Protein AF-A0A833LLB1-F1 (afdb_monomer)

Structure (mmCIF, N/CA/C/O backbone):
data_AF-A0A833LLB1-F1
#
_entry.id   AF-A0A833LLB1-F1
#
loop_
_atom_site.group_PDB
_atom_site.id
_atom_site.type_symbol
_atom_site.label_atom_id
_atom_site.label_alt_id
_atom_site.label_comp_id
_atom_site.label_asym_id
_atom_site.label_entity_id
_atom_site.label_seq_id
_atom_site.pdbx_PDB_ins_code
_atom_site.Cartn_x
_atom_site.Cartn_y
_atom_site.Cartn_z
_atom_site.occupancy
_atom_site.B_iso_or_equiv
_atom_site.auth_seq_id
_atom_site.auth_comp_id
_atom_site.auth_asym_id
_atom_site.auth_atom_id
_atom_site.pdbx_PDB_model_num
ATOM 1 N N . MET A 1 1 ? 22.923 -43.021 -77.135 1.00 46.97 1 MET A N 1
ATOM 2 C CA . MET A 1 1 ? 22.747 -43.372 -75.705 1.00 46.97 1 MET A CA 1
ATOM 3 C C . MET A 1 1 ? 23.955 -42.890 -74.905 1.00 46.97 1 MET A C 1
ATOM 5 O O . MET A 1 1 ? 25.025 -43.461 -75.049 1.00 46.97 1 MET A O 1
ATOM 9 N N . LYS A 1 2 ? 23.815 -41.836 -74.092 1.00 43.06 2 LYS A N 1
ATOM 10 C CA . LYS A 1 2 ? 24.829 -41.408 -73.108 1.00 43.06 2 LYS A CA 1
ATOM 11 C C . LYS A 1 2 ? 24.083 -40.891 -71.873 1.00 43.06 2 LYS A C 1
ATOM 13 O O . LYS A 1 2 ? 23.417 -39.865 -71.941 1.00 43.06 2 LYS A O 1
ATOM 18 N N . ARG A 1 3 ? 24.097 -41.670 -70.787 1.00 46.72 3 ARG A N 1
ATOM 19 C CA . ARG A 1 3 ? 23.465 -41.328 -69.502 1.00 46.72 3 ARG A CA 1
ATOM 20 C C . ARG A 1 3 ? 24.375 -40.346 -68.763 1.00 46.72 3 ARG A C 1
ATOM 22 O O . ARG A 1 3 ? 25.447 -40.745 -68.322 1.00 46.72 3 ARG A O 1
ATOM 29 N N . ILE A 1 4 ? 23.954 -39.093 -68.618 1.00 55.06 4 ILE A N 1
ATOM 30 C CA . ILE A 1 4 ? 24.612 -38.127 -67.728 1.00 55.06 4 ILE A CA 1
ATOM 31 C C . ILE A 1 4 ? 23.915 -38.230 -66.369 1.00 55.06 4 ILE A C 1
ATOM 33 O O . ILE A 1 4 ? 22.709 -38.011 -66.254 1.00 55.06 4 ILE A O 1
ATOM 37 N N . ARG A 1 5 ? 24.667 -38.677 -65.358 1.00 52.38 5 ARG A N 1
ATOM 38 C CA . ARG A 1 5 ? 24.209 -38.817 -63.971 1.00 52.38 5 ARG A CA 1
ATOM 39 C C . ARG A 1 5 ? 23.963 -37.428 -63.374 1.00 52.38 5 ARG A C 1
ATOM 41 O O . ARG A 1 5 ? 24.820 -36.558 -63.468 1.00 52.38 5 ARG A O 1
ATOM 48 N N . LYS A 1 6 ? 22.790 -37.249 -62.761 1.00 48.19 6 LYS A N 1
ATOM 49 C CA . LYS A 1 6 ? 22.430 -36.082 -61.949 1.00 48.19 6 LYS A CA 1
ATOM 50 C C . LYS A 1 6 ? 23.230 -36.123 -60.644 1.00 48.19 6 LYS A C 1
ATOM 52 O O . LYS A 1 6 ? 23.075 -37.077 -59.886 1.00 48.19 6 LYS A O 1
ATOM 57 N N . THR A 1 7 ? 24.034 -35.102 -60.373 1.00 48.22 7 THR A N 1
ATOM 58 C CA . THR A 1 7 ? 24.603 -34.863 -59.040 1.00 48.22 7 THR A CA 1
ATOM 59 C C . THR A 1 7 ? 23.737 -33.806 -58.369 1.00 48.22 7 THR A C 1
ATOM 61 O O . THR A 1 7 ? 23.739 -32.652 -58.787 1.00 48.22 7 THR A O 1
ATOM 64 N N . ILE A 1 8 ? 22.938 -34.211 -57.383 1.00 54.28 8 ILE A N 1
ATOM 65 C CA . ILE A 1 8 ? 22.177 -33.290 -56.533 1.00 54.28 8 ILE A CA 1
ATOM 66 C C . ILE A 1 8 ? 23.112 -32.878 -55.395 1.00 54.28 8 ILE A C 1
ATOM 68 O O . ILE A 1 8 ? 23.508 -33.715 -54.587 1.00 54.28 8 ILE A O 1
ATOM 72 N N . LEU A 1 9 ? 23.494 -31.603 -55.368 1.00 41.53 9 LEU A N 1
ATOM 73 C CA . LEU A 1 9 ? 24.252 -30.995 -54.280 1.00 41.53 9 LEU A CA 1
ATOM 74 C C . LEU A 1 9 ? 23.249 -30.558 -53.201 1.00 41.53 9 LEU A C 1
ATOM 76 O O . LEU A 1 9 ? 22.521 -29.588 -53.395 1.00 41.53 9 LEU A O 1
ATOM 80 N N . PHE A 1 10 ? 23.173 -31.287 -52.087 1.00 44.06 10 PHE A N 1
ATOM 81 C CA . PHE A 1 10 ? 22.439 -30.830 -50.905 1.00 44.06 10 PHE A CA 1
ATOM 82 C C . PHE A 1 10 ? 23.304 -29.807 -50.164 1.00 44.06 10 PHE A C 1
ATOM 84 O O . PHE A 1 10 ? 24.281 -30.165 -49.512 1.00 44.06 10 PHE A O 1
ATOM 91 N N . LEU A 1 11 ? 22.958 -28.527 -50.300 1.00 42.16 11 LEU A N 1
ATOM 92 C CA . LEU A 1 11 ? 23.524 -27.445 -49.503 1.00 42.16 11 LEU A CA 1
ATOM 93 C C . LEU A 1 11 ? 22.724 -27.354 -48.195 1.00 42.16 11 LEU A C 1
ATOM 95 O O . LEU A 1 11 ? 21.679 -26.710 -48.139 1.00 42.16 11 LEU A O 1
ATOM 99 N N . THR A 1 12 ? 23.180 -28.035 -47.147 1.00 49.41 12 THR A N 1
ATOM 100 C CA . THR A 1 12 ? 22.671 -27.838 -45.785 1.00 49.41 12 THR A CA 1
ATOM 101 C C . THR A 1 12 ? 23.160 -26.485 -45.279 1.00 49.41 12 THR A C 1
ATOM 103 O O . THR A 1 12 ? 24.291 -26.342 -44.820 1.00 49.41 12 THR A O 1
ATOM 106 N N . VAL A 1 13 ? 22.307 -25.468 -45.388 1.00 52.16 13 VAL A N 1
ATOM 107 C CA . VAL A 1 13 ? 22.511 -24.189 -44.707 1.00 52.16 13 VAL A CA 1
ATOM 108 C C . VAL A 1 13 ? 22.226 -24.421 -43.225 1.00 52.16 13 VAL A C 1
ATOM 110 O O . VAL A 1 13 ? 21.072 -24.506 -42.810 1.00 52.16 13 VAL A O 1
ATOM 113 N N . LEU A 1 14 ? 23.283 -24.578 -42.428 1.00 50.59 14 LEU A N 1
ATOM 114 C CA . LEU A 1 14 ? 23.190 -24.520 -40.974 1.00 50.59 14 LEU A CA 1
ATOM 115 C C . LEU A 1 14 ? 22.985 -23.043 -40.600 1.00 50.59 14 LEU A C 1
ATOM 117 O O . LEU A 1 14 ? 23.944 -22.276 -40.533 1.00 50.59 14 LEU A O 1
ATOM 121 N N . LEU A 1 15 ? 21.731 -22.617 -40.435 1.00 48.47 15 LEU A N 1
ATOM 122 C CA . LEU A 1 15 ? 21.435 -21.324 -39.819 1.00 48.47 15 LEU A CA 1
ATOM 123 C C . LEU A 1 15 ? 21.885 -21.415 -38.351 1.00 48.47 15 LEU A C 1
ATOM 125 O O . LEU A 1 15 ? 21.418 -22.318 -37.649 1.00 48.47 15 LEU A O 1
ATOM 129 N N . PRO A 1 16 ? 22.775 -20.539 -37.857 1.00 49.09 16 PRO A N 1
ATOM 130 C CA . PRO A 1 16 ? 23.056 -20.509 -36.437 1.00 49.09 16 PRO A CA 1
ATOM 131 C C . PRO A 1 16 ? 21.781 -20.023 -35.750 1.00 49.09 16 PRO A C 1
ATOM 133 O O . PRO A 1 16 ? 21.327 -18.903 -35.983 1.00 49.09 16 PRO A O 1
ATOM 136 N N . LEU A 1 17 ? 21.183 -20.880 -34.924 1.00 54.16 17 LEU A N 1
ATOM 137 C CA . LEU A 1 17 ? 20.165 -20.457 -33.977 1.00 54.16 17 LEU A CA 1
ATOM 138 C C . LEU A 1 17 ? 20.897 -19.607 -32.934 1.00 54.16 17 LE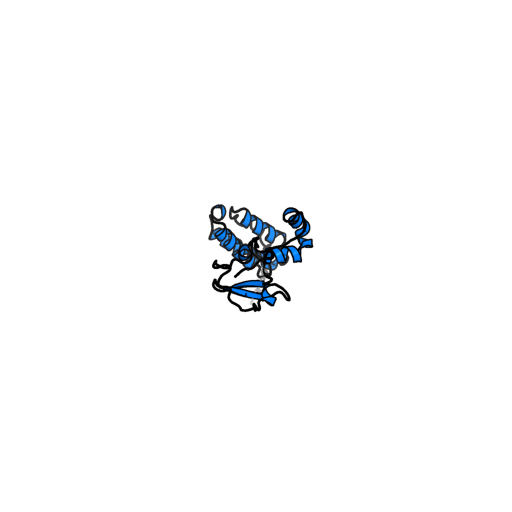U A C 1
ATOM 140 O O . LEU A 1 17 ? 21.440 -20.121 -31.957 1.00 54.16 17 LEU A O 1
ATOM 144 N N . ALA A 1 18 ? 21.022 -18.310 -33.209 1.00 50.22 18 ALA A N 1
ATOM 145 C CA . ALA A 1 18 ? 21.454 -17.352 -32.215 1.00 50.22 18 ALA A CA 1
ATOM 146 C C . ALA A 1 18 ? 20.387 -17.373 -31.119 1.00 50.22 18 ALA A C 1
ATOM 148 O O . ALA A 1 18 ? 19.296 -16.837 -31.296 1.00 50.22 18 ALA A O 1
ATOM 149 N N . ALA A 1 19 ? 20.682 -18.045 -30.008 1.00 51.78 19 ALA A N 1
ATOM 150 C CA . ALA A 1 19 ? 19.991 -17.777 -28.764 1.00 51.78 19 ALA A CA 1
ATOM 151 C C . ALA A 1 19 ? 20.226 -16.291 -28.480 1.00 51.78 19 ALA A C 1
ATOM 153 O O . ALA A 1 19 ? 21.347 -15.895 -28.145 1.00 51.78 19 ALA A O 1
ATOM 154 N N . ALA A 1 20 ? 19.204 -15.467 -28.715 1.00 48.44 20 ALA A N 1
ATOM 155 C CA . ALA A 1 20 ? 19.177 -14.114 -28.201 1.00 48.44 20 ALA A CA 1
ATOM 156 C C . ALA A 1 20 ? 19.428 -14.245 -26.698 1.00 48.44 20 ALA A C 1
ATOM 158 O O . ALA A 1 20 ? 18.671 -14.898 -25.979 1.00 48.44 20 ALA A O 1
ATOM 159 N N . ARG A 1 21 ? 20.573 -13.736 -26.246 1.00 50.12 21 ARG A N 1
ATOM 160 C CA . ARG A 1 21 ? 20.780 -13.504 -24.824 1.00 50.12 21 ARG A CA 1
ATOM 161 C C . ARG A 1 21 ? 19.688 -12.514 -24.442 1.00 50.12 21 ARG A C 1
ATOM 163 O O . ARG A 1 21 ? 19.592 -11.498 -25.121 1.00 50.12 21 ARG A O 1
ATOM 170 N N . ALA A 1 22 ? 18.854 -12.851 -23.457 1.00 51.31 22 ALA A N 1
ATOM 171 C CA . ALA A 1 22 ? 17.902 -11.902 -22.891 1.00 51.31 22 ALA A CA 1
ATOM 172 C C . ALA A 1 22 ? 18.664 -10.597 -22.625 1.00 51.31 22 ALA A C 1
ATOM 174 O O . ALA A 1 22 ? 19.714 -10.617 -21.978 1.00 51.31 22 ALA A O 1
ATOM 175 N N . ASP A 1 23 ? 18.217 -9.544 -23.297 1.00 50.00 23 ASP A N 1
ATOM 176 C CA . ASP A 1 23 ? 18.997 -8.359 -23.612 1.00 50.00 23 ASP A CA 1
ATOM 177 C C . ASP A 1 23 ? 19.580 -7.683 -22.362 1.00 50.00 23 ASP A C 1
ATOM 179 O O . ASP A 1 23 ? 18.879 -7.451 -21.375 1.00 50.00 23 ASP A O 1
ATOM 183 N N . ASP A 1 24 ? 20.832 -7.224 -22.468 1.00 51.38 24 ASP A N 1
ATOM 184 C CA . ASP A 1 24 ? 21.356 -6.073 -21.712 1.00 51.38 24 ASP A CA 1
ATOM 185 C C . ASP A 1 24 ? 20.641 -4.785 -22.189 1.00 51.38 24 ASP A C 1
ATOM 187 O O . ASP A 1 24 ? 21.263 -3.792 -22.578 1.00 51.38 24 ASP A O 1
ATOM 191 N N . GLN A 1 25 ? 19.306 -4.800 -22.243 1.00 60.19 25 GLN A N 1
ATOM 192 C CA . GLN A 1 25 ? 18.517 -3.642 -22.623 1.00 60.19 25 GLN A CA 1
ATOM 193 C C . GLN A 1 25 ? 18.586 -2.653 -21.464 1.00 60.19 25 GLN A C 1
ATOM 195 O O . GLN A 1 25 ? 18.032 -2.866 -20.383 1.00 60.19 25 GLN A O 1
ATOM 200 N N . VAL A 1 26 ? 19.319 -1.565 -21.685 1.00 70.88 26 VAL A N 1
ATOM 201 C CA . VAL A 1 26 ? 19.323 -0.423 -20.776 1.00 70.88 26 VAL A CA 1
ATOM 202 C C . VAL A 1 26 ? 17.918 0.172 -20.808 1.00 70.88 26 VAL A C 1
ATOM 204 O O . VAL A 1 26 ? 17.566 0.854 -21.769 1.00 70.88 26 VAL A O 1
ATOM 207 N N . LEU A 1 27 ? 17.121 -0.113 -19.775 1.00 80.25 27 LEU A N 1
ATOM 208 C CA . LEU A 1 27 ? 15.788 0.470 -19.622 1.00 80.25 27 LEU A CA 1
ATOM 209 C C . LEU A 1 27 ? 15.881 1.996 -19.623 1.00 80.25 27 LEU A C 1
ATOM 211 O O . LEU A 1 27 ? 16.811 2.581 -19.045 1.00 80.25 27 LEU A O 1
ATOM 215 N N . ALA A 1 28 ? 14.899 2.638 -20.253 1.00 80.06 28 ALA A N 1
ATOM 216 C CA . ALA A 1 28 ? 14.766 4.083 -20.181 1.00 80.06 28 ALA A CA 1
ATOM 217 C C . ALA A 1 28 ? 14.581 4.505 -18.714 1.00 80.06 28 ALA A C 1
ATOM 219 O O . ALA A 1 28 ? 13.826 3.890 -17.963 1.00 80.06 28 ALA A O 1
ATOM 220 N N . ARG A 1 29 ? 15.297 5.550 -18.288 1.00 86.38 29 ARG A N 1
ATOM 221 C CA . ARG A 1 29 ? 15.118 6.117 -16.946 1.00 86.38 29 ARG A CA 1
ATOM 222 C C . ARG A 1 29 ? 13.902 7.029 -16.941 1.00 86.38 29 ARG A C 1
ATOM 224 O O . ARG A 1 29 ? 13.764 7.844 -17.850 1.00 86.3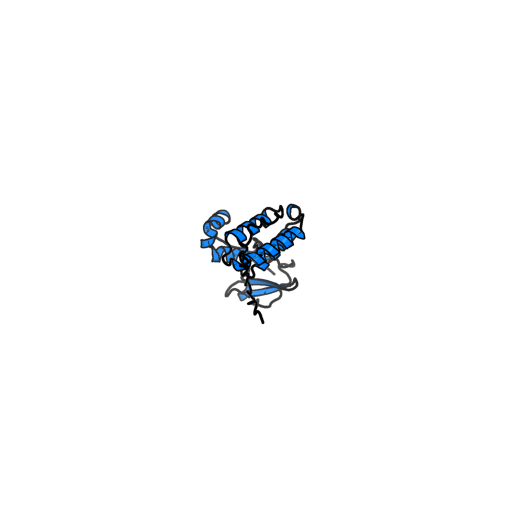8 29 ARG A O 1
ATOM 231 N N . SER A 1 30 ? 13.087 6.935 -15.896 1.00 91.19 30 SER A N 1
ATOM 232 C CA . SER A 1 30 ? 11.940 7.830 -15.703 1.00 91.19 30 SER A CA 1
ATOM 233 C C . SER A 1 30 ? 12.367 9.234 -15.261 1.00 91.19 30 SER A C 1
ATOM 235 O O . SER A 1 30 ? 11.623 10.198 -15.419 1.00 91.19 30 SER A O 1
ATOM 237 N N . GLY A 1 31 ? 13.564 9.352 -14.670 1.00 90.81 31 GLY A N 1
ATOM 238 C CA . GLY A 1 31 ? 14.036 10.580 -14.031 1.00 90.81 31 GLY A CA 1
ATOM 239 C C . GLY A 1 31 ? 13.471 10.791 -12.623 1.00 90.81 31 GLY A C 1
ATOM 240 O O . GLY A 1 31 ? 13.965 11.661 -11.907 1.00 90.81 31 GLY A O 1
ATOM 241 N N . ASN A 1 32 ? 12.495 9.984 -12.194 1.00 94.81 32 ASN A N 1
ATOM 242 C CA . ASN A 1 32 ? 12.000 9.975 -10.826 1.00 94.81 32 ASN A CA 1
ATOM 243 C C . ASN A 1 32 ? 12.849 9.015 -9.966 1.00 94.81 32 ASN A C 1
ATOM 245 O O . ASN A 1 32 ? 12.935 7.823 -10.276 1.00 94.81 32 ASN A O 1
ATOM 249 N N . PRO A 1 33 ? 13.471 9.486 -8.868 1.00 93.75 33 PRO A N 1
ATOM 250 C CA . PRO A 1 33 ? 14.396 8.670 -8.085 1.00 93.75 33 PRO A CA 1
ATOM 251 C C . PRO A 1 33 ? 13.722 7.495 -7.369 1.00 93.75 33 PRO A C 1
ATOM 253 O O . PRO A 1 33 ? 14.372 6.469 -7.170 1.00 93.75 33 PRO A O 1
ATOM 256 N N . VAL A 1 34 ? 12.447 7.618 -6.983 1.00 93.62 34 VAL A N 1
ATOM 257 C CA . VAL A 1 34 ? 11.713 6.547 -6.293 1.00 93.62 34 VAL A CA 1
ATOM 258 C C . VAL A 1 34 ? 11.358 5.449 -7.288 1.00 93.62 34 VAL A C 1
ATOM 260 O O . VAL A 1 34 ? 11.713 4.292 -7.063 1.00 93.62 34 VAL A O 1
ATOM 263 N N . PHE A 1 35 ? 10.754 5.814 -8.422 1.00 96.25 35 PHE A N 1
ATOM 264 C CA . PHE A 1 35 ? 10.426 4.865 -9.488 1.00 96.25 35 PHE A CA 1
ATOM 265 C C . PHE A 1 35 ? 11.679 4.131 -9.989 1.00 96.25 35 PHE A C 1
ATOM 267 O O . PHE A 1 35 ? 11.727 2.899 -9.992 1.00 96.25 35 PHE A O 1
ATOM 274 N N . ASP A 1 36 ? 12.740 4.871 -10.332 1.00 95.19 36 ASP A N 1
ATOM 275 C CA . ASP A 1 36 ? 13.984 4.284 -10.840 1.00 95.19 36 ASP A CA 1
ATOM 276 C C . ASP A 1 36 ? 14.642 3.362 -9.798 1.00 95.19 36 ASP A C 1
ATOM 278 O O . ASP A 1 36 ? 15.222 2.326 -10.147 1.00 95.19 36 ASP A O 1
ATOM 282 N N . ARG A 1 37 ? 14.544 3.700 -8.504 1.00 95.38 37 ARG A N 1
ATOM 283 C CA . ARG A 1 37 ? 15.061 2.848 -7.429 1.00 95.38 37 ARG A CA 1
ATOM 284 C C . ARG A 1 37 ? 14.252 1.563 -7.284 1.00 95.38 37 ARG A C 1
ATOM 286 O O . ARG A 1 37 ? 14.862 0.507 -7.112 1.00 95.38 37 ARG A O 1
ATOM 293 N N . THR A 1 38 ? 12.928 1.629 -7.393 1.00 96.38 38 THR A N 1
ATOM 294 C CA . THR A 1 38 ? 12.054 0.447 -7.399 1.00 96.38 38 THR A CA 1
ATOM 295 C C . THR A 1 38 ? 12.445 -0.509 -8.521 1.00 96.38 38 THR A C 1
ATOM 297 O O . THR A 1 38 ? 12.697 -1.686 -8.259 1.00 96.38 38 THR A O 1
ATOM 300 N N . VAL A 1 39 ? 12.608 0.002 -9.747 1.00 96.94 39 VAL A N 1
ATOM 301 C CA . VAL A 1 39 ? 13.051 -0.797 -10.902 1.00 96.94 39 VAL A CA 1
ATOM 302 C C . VAL A 1 39 ? 14.380 -1.492 -10.610 1.00 96.94 39 VAL A C 1
ATOM 304 O O . VAL A 1 39 ? 14.498 -2.702 -10.789 1.00 96.94 39 VAL A O 1
ATOM 307 N N . GLN A 1 40 ? 15.374 -0.770 -10.086 1.00 96.25 40 GLN A N 1
ATOM 308 C CA . GLN A 1 40 ? 16.673 -1.362 -9.743 1.00 96.25 40 GLN A CA 1
ATOM 309 C C . GLN A 1 40 ? 16.574 -2.471 -8.690 1.00 96.25 40 GLN A C 1
ATOM 311 O O . GLN A 1 40 ? 17.266 -3.484 -8.805 1.00 96.25 40 GLN A O 1
ATOM 316 N N . ILE A 1 41 ? 15.745 -2.286 -7.658 1.00 95.19 41 ILE A N 1
ATOM 317 C CA . ILE A 1 41 ? 15.562 -3.288 -6.602 1.00 95.19 41 ILE A CA 1
ATOM 318 C C . ILE A 1 41 ? 14.952 -4.560 -7.190 1.00 95.19 41 ILE A C 1
ATOM 320 O O . ILE A 1 41 ? 15.498 -5.637 -6.957 1.00 95.19 41 ILE A O 1
ATOM 324 N N . VAL A 1 42 ? 13.888 -4.447 -7.990 1.00 96.75 42 VAL A N 1
ATOM 325 C CA . VAL A 1 42 ? 13.234 -5.605 -8.620 1.00 96.75 42 VAL A CA 1
ATOM 326 C C . VAL A 1 42 ? 14.211 -6.347 -9.527 1.00 96.75 42 VAL A C 1
ATOM 328 O O . VAL A 1 42 ? 14.432 -7.541 -9.343 1.00 96.75 42 VAL A O 1
ATOM 331 N N . LEU A 1 43 ? 14.873 -5.643 -10.448 1.00 95.81 43 LEU A N 1
ATOM 332 C CA . LEU A 1 43 ? 15.793 -6.275 -11.396 1.00 95.81 43 LEU A CA 1
ATOM 333 C C . LEU A 1 43 ? 16.975 -6.981 -10.726 1.00 95.81 43 LEU A C 1
ATOM 335 O O . LEU A 1 43 ? 17.494 -7.949 -11.276 1.00 95.81 43 LEU A O 1
ATOM 339 N N . GLY A 1 44 ? 17.420 -6.481 -9.572 1.00 95.12 44 GLY A N 1
ATOM 340 C CA . GLY A 1 44 ? 18.545 -7.054 -8.840 1.00 95.12 44 GLY A CA 1
ATOM 341 C C . GLY A 1 44 ? 18.179 -8.182 -7.875 1.00 95.12 44 GLY A C 1
ATOM 342 O O . GLY A 1 44 ? 19.073 -8.927 -7.484 1.00 95.12 44 GLY A O 1
ATOM 343 N N . ASN A 1 45 ? 16.914 -8.292 -7.454 1.00 94.25 45 ASN A N 1
ATOM 344 C CA . ASN A 1 45 ? 16.542 -9.136 -6.308 1.00 94.25 45 ASN A CA 1
ATOM 345 C C . ASN A 1 45 ? 15.321 -10.034 -6.535 1.00 94.25 45 ASN A C 1
ATOM 347 O O . ASN A 1 45 ? 15.079 -10.918 -5.713 1.00 94.25 45 ASN A O 1
ATOM 351 N N . PHE A 1 46 ? 14.527 -9.824 -7.588 1.00 95.88 46 PHE A N 1
ATOM 352 C CA . PHE A 1 46 ? 13.310 -10.607 -7.779 1.00 95.88 46 PHE A CA 1
ATOM 353 C C . PHE A 1 46 ? 13.634 -12.072 -8.095 1.00 95.88 46 PHE A C 1
ATOM 355 O O . PHE A 1 46 ? 14.479 -12.376 -8.936 1.00 95.88 46 PHE A O 1
ATOM 362 N N . TYR A 1 47 ? 12.969 -12.988 -7.391 1.00 93.81 47 TYR A N 1
ATOM 363 C CA . TYR A 1 47 ? 13.339 -14.405 -7.366 1.00 93.81 47 TYR A CA 1
ATOM 364 C C . TYR A 1 47 ? 12.961 -15.166 -8.648 1.00 93.81 47 TYR A C 1
ATOM 366 O O . TYR A 1 47 ? 13.622 -16.146 -8.994 1.00 93.81 47 TYR A O 1
ATOM 374 N N . ALA A 1 48 ? 11.901 -14.737 -9.340 1.00 95.12 48 ALA A N 1
ATOM 375 C CA . ALA A 1 48 ? 11.379 -15.380 -10.543 1.00 95.12 48 ALA A CA 1
ATOM 376 C C . ALA A 1 48 ? 11.868 -14.633 -11.791 1.00 95.12 48 ALA A C 1
ATOM 378 O O . ALA A 1 48 ? 11.300 -13.621 -12.203 1.00 95.12 48 ALA A O 1
ATOM 379 N N . ALA A 1 49 ? 12.974 -15.111 -12.367 1.00 93.88 49 ALA A N 1
ATOM 380 C CA . ALA A 1 49 ? 13.635 -14.458 -13.497 1.00 93.88 49 ALA A CA 1
ATOM 381 C C . ALA A 1 49 ? 12.764 -14.395 -14.766 1.00 93.88 49 ALA A C 1
ATOM 383 O O . ALA A 1 49 ? 12.916 -13.477 -15.565 1.00 93.88 49 ALA A O 1
ATOM 384 N N . ASP A 1 50 ? 11.846 -15.341 -14.941 1.00 93.50 50 ASP A N 1
ATOM 385 C CA . ASP A 1 50 ? 10.884 -15.405 -16.044 1.00 93.50 50 ASP A CA 1
ATOM 386 C C . ASP A 1 50 ? 9.833 -14.284 -16.000 1.00 93.50 50 ASP A C 1
ATOM 388 O O . ASP A 1 50 ? 9.370 -13.837 -17.047 1.00 93.50 50 ASP A O 1
ATOM 392 N N . ALA A 1 51 ? 9.512 -13.759 -14.815 1.00 94.81 51 ALA A N 1
ATOM 393 C CA . ALA A 1 51 ? 8.623 -12.604 -14.671 1.00 94.81 51 ALA A CA 1
ATOM 394 C C . ALA A 1 51 ? 9.291 -11.271 -15.071 1.00 94.81 51 ALA A C 1
ATOM 396 O O . ALA A 1 51 ? 8.605 -10.272 -15.304 1.00 94.81 51 ALA A O 1
ATOM 397 N N . LEU A 1 52 ? 10.629 -11.225 -15.157 1.00 96.19 52 LEU A N 1
ATOM 398 C CA . LEU A 1 52 ? 11.355 -9.978 -15.414 1.00 96.19 52 LEU A CA 1
ATOM 399 C C . LEU A 1 52 ? 11.134 -9.437 -16.829 1.00 96.19 52 LEU A C 1
ATOM 401 O O . LEU A 1 52 ? 11.202 -8.225 -17.015 1.00 96.19 52 LEU A O 1
ATOM 405 N N . ASP A 1 53 ? 10.834 -10.285 -17.812 1.00 95.25 53 ASP A N 1
ATOM 406 C CA . ASP A 1 53 ? 10.551 -9.826 -19.177 1.00 95.25 53 ASP A CA 1
ATOM 407 C C . ASP A 1 53 ? 9.252 -9.011 -19.232 1.00 95.25 53 ASP A C 1
ATOM 409 O O . ASP A 1 53 ? 9.207 -7.944 -19.848 1.00 95.25 53 ASP A O 1
ATOM 413 N N . GLN A 1 54 ? 8.211 -9.467 -18.529 1.00 95.62 54 GLN A N 1
ATOM 414 C CA . GLN A 1 54 ? 6.949 -8.737 -18.409 1.00 95.62 54 GLN A CA 1
ATOM 415 C C . GLN A 1 54 ? 7.135 -7.437 -17.615 1.00 95.62 54 GLN A C 1
ATOM 417 O O . GLN A 1 54 ? 6.614 -6.392 -18.009 1.00 95.62 54 GLN A O 1
ATOM 422 N N . PHE A 1 55 ? 7.945 -7.479 -16.556 1.00 97.56 55 PHE A N 1
ATOM 423 C CA . PHE A 1 55 ? 8.302 -6.293 -15.782 1.00 97.56 55 PHE A CA 1
ATOM 424 C C . PHE A 1 55 ? 9.013 -5.229 -16.618 1.00 97.56 55 PHE A C 1
ATOM 426 O O . PHE A 1 55 ? 8.641 -4.058 -16.575 1.00 97.56 55 PHE A O 1
ATOM 433 N N . ARG A 1 56 ? 9.999 -5.622 -17.431 1.00 97.00 56 ARG A N 1
ATOM 434 C CA . ARG A 1 56 ? 10.707 -4.706 -18.341 1.00 97.00 56 ARG A CA 1
ATOM 435 C C . ARG A 1 56 ? 9.757 -4.028 -19.318 1.00 97.00 56 ARG A C 1
ATOM 437 O O . ARG A 1 56 ? 9.803 -2.810 -19.454 1.00 97.00 56 ARG A O 1
ATOM 444 N N . GLN A 1 57 ? 8.857 -4.799 -19.929 1.00 95.81 57 GLN A N 1
ATOM 445 C CA . GLN A 1 57 ? 7.847 -4.262 -20.843 1.00 95.81 57 GLN A CA 1
ATOM 446 C C . GLN A 1 57 ? 6.915 -3.264 -20.144 1.00 95.81 57 GLN A C 1
ATOM 448 O O . GLN A 1 57 ? 6.591 -2.223 -20.715 1.00 95.81 57 GLN A O 1
ATOM 453 N N . ALA A 1 58 ? 6.511 -3.547 -18.902 1.00 97.00 58 ALA A N 1
ATOM 454 C CA . ALA A 1 58 ? 5.708 -2.621 -18.112 1.00 97.00 58 ALA A CA 1
ATOM 455 C C . ALA A 1 58 ? 6.477 -1.328 -17.792 1.00 97.00 58 ALA A C 1
ATOM 457 O O . ALA A 1 58 ? 5.913 -0.244 -17.921 1.00 97.00 58 ALA A O 1
ATOM 458 N N . VAL A 1 59 ? 7.763 -1.416 -17.438 1.00 96.81 59 VAL A N 1
ATOM 459 C CA . VAL A 1 59 ? 8.610 -0.237 -17.185 1.00 96.81 59 VAL A CA 1
ATOM 460 C C . VAL A 1 59 ? 8.747 0.632 -18.434 1.00 96.81 59 VAL A C 1
ATOM 462 O O . VAL A 1 59 ? 8.500 1.835 -18.356 1.00 96.81 59 VAL A O 1
ATOM 465 N N . ASP A 1 60 ? 9.070 0.045 -19.588 1.00 95.00 60 ASP A N 1
ATOM 466 C CA . ASP A 1 60 ? 9.189 0.797 -20.843 1.00 95.00 60 ASP A CA 1
ATOM 467 C C . ASP A 1 60 ? 7.861 1.466 -21.225 1.00 95.00 60 ASP A C 1
ATOM 469 O O . ASP A 1 60 ? 7.841 2.631 -21.628 1.00 95.00 60 ASP A O 1
ATOM 473 N N . ALA A 1 61 ? 6.737 0.766 -21.038 1.00 94.94 61 ALA A N 1
ATOM 474 C CA . ALA A 1 61 ? 5.410 1.326 -21.265 1.00 94.94 61 ALA A CA 1
ATOM 475 C C . ALA A 1 61 ? 5.095 2.487 -20.307 1.00 94.94 61 ALA A C 1
ATOM 477 O O . ALA A 1 61 ? 4.549 3.502 -20.741 1.00 94.94 61 ALA A O 1
ATOM 478 N N . ALA A 1 62 ? 5.440 2.369 -19.023 1.00 94.69 62 ALA A N 1
ATOM 479 C CA . ALA A 1 62 ? 5.230 3.433 -18.045 1.00 94.69 62 ALA A CA 1
ATOM 480 C C . ALA A 1 62 ? 6.037 4.688 -18.412 1.00 94.69 62 ALA A C 1
ATOM 482 O O . ALA A 1 62 ? 5.469 5.772 -18.503 1.00 94.69 62 ALA A O 1
ATOM 483 N N . VAL A 1 63 ? 7.330 4.540 -18.719 1.00 93.50 63 VAL A N 1
ATOM 484 C CA . VAL A 1 63 ? 8.211 5.667 -19.079 1.00 93.50 63 VAL A CA 1
ATOM 485 C C . VAL A 1 63 ? 7.799 6.316 -20.403 1.00 93.50 63 VAL A C 1
ATOM 487 O O . VAL A 1 63 ? 7.844 7.539 -20.531 1.00 93.50 63 VAL A O 1
ATOM 490 N N . ALA A 1 64 ? 7.362 5.527 -21.387 1.00 92.69 64 ALA A N 1
ATOM 491 C CA . ALA A 1 64 ? 6.889 6.059 -22.664 1.00 92.69 64 ALA A CA 1
ATOM 492 C C . ALA A 1 64 ? 5.591 6.874 -22.523 1.00 92.69 64 ALA A C 1
ATOM 494 O O . ALA A 1 64 ? 5.423 7.878 -23.216 1.00 92.69 64 ALA A O 1
ATOM 495 N N . ASN A 1 65 ? 4.683 6.453 -21.636 1.00 92.06 65 ASN A N 1
ATOM 496 C CA . ASN A 1 65 ? 3.394 7.117 -21.423 1.00 92.06 65 ASN A CA 1
ATOM 497 C C . ASN A 1 65 ? 3.463 8.269 -20.406 1.00 92.06 65 ASN A C 1
ATOM 499 O O . ASN A 1 65 ? 2.637 9.177 -20.472 1.00 92.06 65 ASN A O 1
ATOM 503 N N . LEU A 1 66 ? 4.448 8.257 -19.502 1.00 88.62 66 LEU A N 1
ATOM 504 C CA . LEU A 1 66 ? 4.671 9.270 -18.465 1.00 88.62 66 LEU A CA 1
ATOM 505 C C . LEU A 1 66 ? 6.092 9.857 -18.578 1.00 88.62 66 LEU A C 1
ATOM 507 O O . LEU A 1 66 ? 6.929 9.668 -17.691 1.00 88.62 66 LEU A O 1
ATOM 511 N N . PRO A 1 67 ? 6.405 10.590 -19.664 1.00 77.88 67 PRO A N 1
ATOM 512 C CA . PRO A 1 67 ? 7.764 11.067 -19.929 1.00 77.88 67 PRO A CA 1
ATOM 513 C C . PRO A 1 67 ? 8.264 12.131 -18.935 1.00 77.88 67 PRO A C 1
ATOM 515 O O . PRO A 1 67 ? 9.443 12.477 -18.970 1.00 77.88 67 PRO A O 1
ATOM 518 N N . ASN A 1 68 ? 7.393 12.667 -18.070 1.00 83.00 68 ASN A N 1
ATOM 519 C CA . ASN A 1 68 ? 7.723 13.684 -17.069 1.00 83.00 68 ASN A CA 1
ATOM 520 C C . ASN A 1 68 ? 7.542 13.196 -15.619 1.00 83.00 68 ASN A C 1
ATOM 522 O O . ASN A 1 68 ? 7.381 14.011 -14.715 1.00 83.00 68 ASN A O 1
ATOM 526 N N . LEU A 1 69 ? 7.650 11.887 -15.368 1.00 85.00 69 LEU A N 1
ATOM 527 C CA . LEU A 1 69 ? 7.450 11.311 -14.030 1.00 85.00 69 LEU A CA 1
ATOM 528 C C . LEU A 1 69 ? 8.323 11.953 -12.931 1.00 85.00 69 LEU A C 1
ATOM 530 O O . LEU A 1 69 ? 7.988 11.929 -11.748 1.00 85.00 69 LEU A O 1
ATOM 534 N N . ALA A 1 70 ? 9.464 12.538 -13.303 1.00 82.56 70 ALA A N 1
ATOM 535 C CA . ALA A 1 70 ? 10.339 13.278 -12.394 1.00 82.56 70 ALA A CA 1
ATOM 536 C C . ALA A 1 70 ? 9.685 14.524 -11.764 1.00 82.56 70 ALA A C 1
ATOM 538 O O . ALA A 1 70 ? 10.082 14.922 -10.670 1.00 82.56 70 ALA A O 1
ATOM 539 N N . GLY A 1 71 ? 8.743 15.160 -12.467 1.00 80.62 71 GLY A N 1
ATOM 540 C CA . GLY A 1 71 ? 8.050 16.373 -12.032 1.00 80.62 71 GLY A CA 1
ATOM 541 C C . GLY A 1 71 ? 6.573 16.167 -11.699 1.00 80.62 71 GLY A C 1
ATOM 542 O O . GLY A 1 71 ? 5.902 17.151 -11.394 1.00 80.62 71 GLY A O 1
ATOM 543 N N . ASP A 1 72 ? 6.077 14.934 -11.789 1.00 88.31 72 ASP A N 1
ATOM 544 C CA . ASP A 1 72 ? 4.682 14.609 -11.508 1.00 88.31 72 ASP A CA 1
ATOM 545 C C . ASP A 1 72 ? 4.418 14.498 -9.997 1.00 88.31 72 ASP A C 1
ATOM 547 O O . ASP A 1 72 ? 5.331 14.354 -9.178 1.00 88.31 72 ASP A O 1
ATOM 551 N N . GLU A 1 73 ? 3.143 14.597 -9.627 1.00 87.06 73 GLU A N 1
ATOM 552 C CA . GLU A 1 73 ? 2.689 14.491 -8.241 1.00 87.06 73 GLU A CA 1
ATOM 553 C C . GLU A 1 73 ? 2.875 13.065 -7.696 1.00 87.06 73 GLU A C 1
ATOM 555 O O . GLU A 1 73 ? 2.822 12.089 -8.446 1.00 87.06 73 GLU A O 1
ATOM 560 N N . GLU A 1 74 ? 3.054 12.933 -6.377 1.00 86.25 74 GLU A N 1
ATOM 561 C CA . GLU A 1 74 ? 3.288 11.638 -5.717 1.00 86.25 74 GLU A CA 1
ATOM 562 C C . GLU A 1 74 ? 2.258 10.549 -6.088 1.00 86.25 74 GLU A C 1
ATOM 564 O O . GLU A 1 74 ? 2.698 9.452 -6.435 1.00 86.25 74 GLU A O 1
ATOM 569 N N . PRO A 1 75 ? 0.938 10.824 -6.172 1.00 88.81 75 PRO A N 1
ATOM 570 C CA . PRO A 1 75 ? -0.037 9.812 -6.588 1.00 88.81 75 PRO A CA 1
ATOM 571 C C . PRO A 1 75 ? 0.207 9.253 -7.997 1.00 88.81 75 PRO A C 1
ATOM 573 O O . PRO A 1 75 ? 0.024 8.064 -8.235 1.00 88.81 75 PRO A O 1
ATOM 576 N N . VAL A 1 76 ? 0.677 10.085 -8.935 1.00 91.62 76 VAL A N 1
ATOM 577 C CA . VAL A 1 76 ? 0.994 9.644 -10.306 1.00 91.62 76 VAL A CA 1
ATOM 578 C C . VAL A 1 76 ? 2.211 8.720 -10.302 1.00 91.62 76 VAL A C 1
ATOM 580 O O . VAL A 1 76 ? 2.252 7.722 -11.025 1.00 91.62 76 VAL A O 1
ATOM 583 N N . VAL A 1 77 ? 3.208 9.037 -9.473 1.00 93.69 77 VAL A N 1
ATOM 584 C CA . VAL A 1 77 ? 4.399 8.198 -9.286 1.00 93.69 77 VAL A CA 1
ATOM 585 C C . VAL A 1 77 ? 4.016 6.858 -8.661 1.00 93.69 77 VAL A C 1
ATOM 587 O O . VAL A 1 77 ? 4.508 5.816 -9.100 1.00 93.69 77 VAL A O 1
ATOM 590 N N . ASP A 1 78 ? 3.115 6.873 -7.686 1.00 92.88 78 ASP A N 1
ATOM 591 C CA . ASP A 1 78 ? 2.645 5.678 -6.991 1.00 92.88 78 ASP A CA 1
ATOM 592 C C . ASP A 1 78 ? 1.831 4.762 -7.901 1.00 92.88 78 ASP A C 1
ATOM 594 O O . ASP A 1 78 ? 2.108 3.561 -7.944 1.00 92.88 78 ASP A O 1
ATOM 598 N N . ASP A 1 79 ? 0.938 5.317 -8.719 1.00 93.56 79 ASP A N 1
ATOM 599 C CA . ASP A 1 79 ? 0.204 4.566 -9.741 1.00 93.56 79 ASP A CA 1
ATOM 600 C C . ASP A 1 79 ? 1.154 3.923 -10.763 1.00 93.56 79 ASP A C 1
ATOM 602 O O . ASP A 1 79 ? 0.991 2.756 -11.137 1.00 93.56 79 ASP A O 1
ATOM 606 N N . ALA A 1 80 ? 2.197 4.645 -11.188 1.00 96.12 80 ALA A N 1
ATOM 607 C CA . ALA A 1 80 ? 3.209 4.107 -12.095 1.00 96.12 80 ALA A CA 1
ATOM 608 C C . ALA A 1 80 ? 3.995 2.950 -11.452 1.00 96.12 80 ALA A C 1
ATOM 610 O O . ALA A 1 80 ? 4.246 1.932 -12.104 1.00 96.12 80 ALA A O 1
ATOM 611 N N . ILE A 1 81 ? 4.363 3.079 -10.173 1.00 97.06 81 ILE A N 1
ATOM 612 C CA . ILE A 1 81 ? 5.036 2.021 -9.409 1.00 97.06 81 ILE A CA 1
ATOM 613 C C . ILE A 1 81 ? 4.117 0.806 -9.241 1.00 97.06 81 ILE A C 1
ATOM 615 O O . ILE A 1 81 ? 4.548 -0.325 -9.482 1.00 97.06 81 ILE A O 1
ATOM 619 N N . ALA A 1 82 ? 2.857 1.021 -8.866 1.00 96.12 82 ALA A N 1
ATOM 620 C CA . ALA A 1 82 ? 1.870 -0.037 -8.699 1.00 96.12 82 ALA A CA 1
ATOM 621 C C . ALA A 1 82 ? 1.661 -0.810 -10.008 1.00 96.12 82 ALA A C 1
ATOM 623 O O . ALA A 1 82 ? 1.688 -2.041 -10.007 1.00 96.12 82 ALA A O 1
ATOM 624 N N . TYR A 1 83 ? 1.549 -0.102 -11.135 1.00 96.94 83 TYR A N 1
ATOM 625 C CA . TYR A 1 83 ? 1.423 -0.706 -12.460 1.00 96.94 83 TYR A CA 1
ATOM 626 C C . TYR A 1 83 ? 2.600 -1.632 -12.798 1.00 96.94 83 TYR A C 1
ATOM 628 O O . TYR A 1 83 ? 2.391 -2.786 -13.187 1.00 96.94 83 TYR A O 1
ATOM 636 N N . VAL A 1 84 ? 3.845 -1.167 -12.627 1.00 97.69 84 VAL A N 1
ATOM 637 C CA . VAL A 1 84 ? 5.010 -1.998 -12.965 1.00 97.69 84 VAL A CA 1
ATOM 638 C C . VAL A 1 84 ? 5.178 -3.159 -11.992 1.00 97.69 84 VAL A C 1
ATOM 640 O O . VAL A 1 84 ? 5.481 -4.264 -12.431 1.00 97.69 84 VAL A O 1
ATOM 643 N N . LEU A 1 85 ? 4.927 -2.979 -10.694 1.00 98.06 85 LEU A N 1
ATOM 644 C CA . LEU A 1 85 ? 5.027 -4.072 -9.722 1.00 98.06 85 LEU A CA 1
ATOM 645 C C . LEU A 1 85 ? 3.934 -5.132 -9.927 1.00 98.06 85 LEU A C 1
ATOM 647 O O . LEU A 1 85 ? 4.229 -6.324 -9.861 1.00 98.06 85 LEU A O 1
ATOM 651 N N . ALA A 1 86 ? 2.711 -4.728 -10.284 1.00 97.31 86 ALA A N 1
ATOM 652 C CA . ALA A 1 86 ? 1.618 -5.652 -10.593 1.00 97.31 86 ALA A CA 1
ATOM 653 C C . ALA A 1 86 ? 1.941 -6.579 -11.777 1.00 97.31 86 ALA A C 1
ATOM 655 O O . ALA A 1 86 ? 1.486 -7.724 -11.817 1.00 97.31 86 ALA A O 1
ATOM 656 N N . SER A 1 87 ? 2.770 -6.121 -12.720 1.00 97.62 87 SER A N 1
ATOM 657 C CA . SER A 1 87 ? 3.194 -6.921 -13.874 1.00 97.62 87 SER A CA 1
ATOM 658 C C . SER A 1 87 ? 4.018 -8.164 -13.503 1.00 97.62 87 SER A C 1
ATOM 660 O O . SER A 1 87 ? 4.103 -9.091 -14.304 1.00 97.62 87 SER A O 1
ATOM 662 N N . LEU A 1 88 ? 4.575 -8.218 -12.286 1.00 97.75 88 LEU A N 1
ATOM 663 C CA . LEU A 1 88 ? 5.299 -9.385 -11.773 1.00 97.75 88 LEU A CA 1
ATOM 664 C C . LEU A 1 88 ? 4.364 -10.543 -11.397 1.00 97.75 88 LEU A C 1
ATOM 666 O O . LEU A 1 88 ? 4.835 -11.663 -11.209 1.00 97.75 88 LEU A O 1
ATOM 670 N N . GLY A 1 89 ? 3.058 -10.287 -11.239 1.00 95.75 89 GLY A N 1
ATOM 671 C CA . GLY A 1 89 ? 2.075 -11.315 -10.884 1.00 95.75 89 GLY A CA 1
ATOM 672 C C . GLY A 1 89 ? 2.330 -11.985 -9.529 1.00 95.75 89 GLY A C 1
ATOM 673 O O . GLY A 1 89 ? 1.900 -13.118 -9.315 1.00 95.75 89 GLY A O 1
ATOM 674 N N . ALA A 1 90 ? 3.043 -11.313 -8.622 1.00 95.12 90 ALA A N 1
ATOM 675 C CA . ALA A 1 90 ? 3.433 -11.851 -7.325 1.00 95.12 90 ALA A CA 1
ATOM 676 C C . ALA A 1 90 ? 2.703 -11.154 -6.173 1.00 95.12 90 ALA A C 1
ATOM 678 O O . ALA A 1 90 ? 2.547 -9.934 -6.150 1.00 95.12 90 ALA A O 1
ATOM 679 N N . SER A 1 91 ? 2.278 -11.944 -5.187 1.00 90.69 91 SER A N 1
ATOM 680 C CA . SER A 1 91 ? 1.683 -11.426 -3.953 1.00 90.69 91 SER A CA 1
ATOM 681 C C . SER A 1 91 ? 2.689 -10.593 -3.152 1.00 90.69 91 SER A C 1
ATOM 683 O O . SER A 1 91 ? 3.897 -10.820 -3.240 1.00 90.69 91 SER A O 1
ATOM 685 N N . HIS A 1 92 ? 2.184 -9.649 -2.352 1.00 89.88 92 HIS A N 1
ATOM 686 C CA . HIS A 1 92 ? 2.976 -8.789 -1.456 1.00 89.88 92 HIS A CA 1
ATOM 687 C C . HIS A 1 92 ? 4.134 -8.053 -2.150 1.00 89.88 92 HIS A C 1
ATOM 689 O O . HIS A 1 92 ? 5.180 -7.795 -1.558 1.00 89.88 92 HIS A O 1
ATOM 695 N N . THR A 1 93 ? 3.957 -7.750 -3.437 1.00 93.94 93 THR A N 1
ATOM 696 C CA . THR A 1 93 ? 4.931 -7.044 -4.268 1.00 93.94 93 THR A CA 1
ATOM 697 C C . THR A 1 93 ? 4.312 -5.720 -4.700 1.00 93.94 93 THR A C 1
ATOM 699 O O . THR A 1 93 ? 3.769 -5.600 -5.793 1.00 93.94 93 THR A O 1
ATOM 702 N N . ALA A 1 94 ? 4.346 -4.741 -3.800 1.00 94.12 94 ALA A N 1
ATOM 703 C CA . ALA A 1 94 ? 3.821 -3.395 -4.006 1.00 94.12 94 ALA A CA 1
ATOM 704 C C . ALA A 1 94 ? 4.689 -2.366 -3.260 1.00 94.12 94 ALA A C 1
ATOM 706 O O . ALA A 1 94 ? 5.601 -2.730 -2.511 1.00 94.12 94 ALA A O 1
ATOM 707 N N . ARG A 1 95 ? 4.421 -1.074 -3.479 1.00 93.25 95 ARG A N 1
ATOM 708 C CA . ARG A 1 95 ? 4.921 0.000 -2.614 1.00 93.25 95 ARG A CA 1
ATOM 709 C C . ARG A 1 95 ? 3.916 0.179 -1.483 1.00 93.25 95 ARG A C 1
ATOM 711 O O . ARG A 1 95 ? 2.753 0.428 -1.758 1.00 93.25 95 ARG A O 1
ATOM 718 N N . TYR A 1 96 ? 4.399 0.058 -0.253 1.00 92.50 96 TYR A N 1
ATOM 719 C CA . TYR A 1 96 ? 3.618 0.249 0.962 1.00 92.50 96 TYR A CA 1
ATOM 720 C C . TYR A 1 96 ? 4.142 1.465 1.716 1.00 92.50 96 TYR A C 1
ATOM 722 O O . TYR A 1 96 ? 5.360 1.652 1.833 1.00 92.50 96 TYR A O 1
ATOM 730 N N . THR A 1 97 ? 3.227 2.281 2.215 1.00 92.25 97 THR A N 1
ATOM 731 C CA . THR A 1 97 ? 3.486 3.534 2.926 1.00 92.25 97 THR A CA 1
ATOM 732 C C . THR A 1 97 ? 2.975 3.451 4.365 1.00 92.25 97 THR A C 1
ATOM 734 O O . THR A 1 97 ? 2.159 2.587 4.670 1.00 92.25 97 THR A O 1
ATOM 737 N N . PRO A 1 98 ? 3.402 4.347 5.271 1.00 93.44 98 PRO A N 1
ATOM 738 C CA . PRO A 1 98 ? 2.866 4.382 6.632 1.00 93.44 98 PRO A CA 1
ATOM 739 C C . PRO A 1 98 ? 1.352 4.620 6.742 1.00 93.44 98 PRO A C 1
ATOM 741 O O . PRO A 1 98 ? 0.819 4.492 7.841 1.00 93.44 98 PRO A O 1
ATOM 744 N N . ASP A 1 99 ? 0.671 4.968 5.650 1.00 93.31 99 ASP A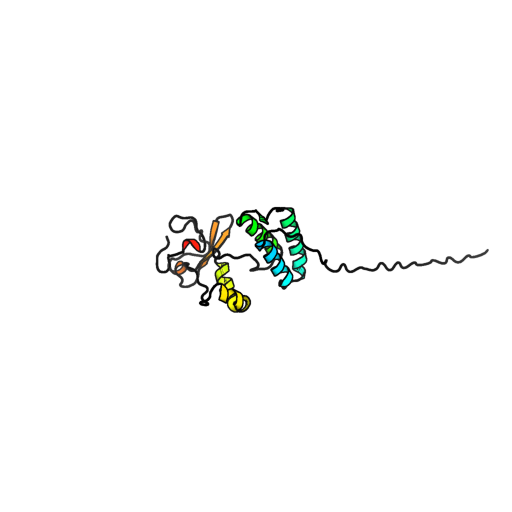 N 1
ATOM 745 C CA . ASP A 1 99 ? -0.786 5.112 5.621 1.00 93.31 99 ASP A CA 1
ATOM 746 C C . ASP A 1 99 ? -1.510 3.774 5.370 1.00 93.31 99 ASP A C 1
ATOM 748 O O . ASP A 1 99 ? -2.722 3.695 5.573 1.00 93.31 99 ASP A O 1
ATOM 752 N N . ASP A 1 100 ? -0.766 2.724 5.000 1.00 93.56 100 ASP A N 1
ATOM 753 C CA . ASP A 1 100 ? -1.265 1.380 4.711 1.00 93.56 100 ASP A CA 1
ATOM 754 C C . ASP A 1 100 ? -1.043 0.434 5.902 1.00 93.56 100 ASP A C 1
ATOM 756 O O . ASP A 1 100 ? 0.042 0.388 6.493 1.00 93.56 100 ASP A O 1
ATOM 760 N N . LEU A 1 101 ? -2.025 -0.414 6.212 1.00 95.06 101 LEU A N 1
ATOM 761 C CA . LEU A 1 101 ? -1.864 -1.483 7.203 1.00 95.06 101 LEU A CA 1
ATOM 762 C C . LEU A 1 101 ? -0.736 -2.452 6.820 1.00 95.06 101 LEU A C 1
ATOM 764 O O . LEU A 1 101 ? 0.126 -2.770 7.648 1.00 95.06 101 LEU A O 1
ATOM 768 N N . ASP A 1 102 ? -0.697 -2.857 5.549 1.00 94.12 102 ASP A N 1
ATOM 769 C CA . ASP A 1 102 ? 0.286 -3.801 5.005 1.00 94.12 102 ASP A CA 1
ATOM 770 C C . ASP A 1 102 ? 1.737 -3.348 5.245 1.00 94.12 102 ASP A C 1
ATOM 772 O O . ASP A 1 102 ? 2.632 -4.181 5.408 1.00 94.12 102 ASP A O 1
ATOM 776 N N . TYR A 1 103 ? 2.000 -2.038 5.319 1.00 94.50 103 TYR A N 1
ATOM 777 C CA . TYR A 1 103 ? 3.332 -1.524 5.641 1.00 94.50 103 TYR A CA 1
ATOM 778 C C . TYR A 1 103 ? 3.816 -2.025 7.004 1.00 94.50 103 TYR A C 1
ATOM 780 O O . TYR A 1 103 ? 4.955 -2.478 7.133 1.00 94.50 103 TYR A O 1
ATOM 788 N N . TYR A 1 104 ? 2.956 -1.994 8.020 1.00 94.56 104 TYR A N 1
ATOM 789 C CA . TYR A 1 104 ? 3.313 -2.439 9.363 1.00 94.56 104 TYR A CA 1
ATOM 790 C C . TYR A 1 104 ? 3.362 -3.961 9.459 1.00 94.56 104 TYR A C 1
ATOM 792 O O . TYR A 1 104 ? 4.309 -4.510 10.028 1.00 94.56 104 TYR A O 1
ATOM 800 N N . GLU A 1 105 ? 2.381 -4.648 8.875 1.00 92.31 105 GLU A N 1
ATOM 801 C CA . GLU A 1 105 ? 2.293 -6.107 8.957 1.00 92.31 105 GLU A CA 1
ATOM 802 C C . GLU A 1 105 ? 3.459 -6.785 8.245 1.00 92.31 105 GLU A C 1
ATOM 804 O O . GLU A 1 105 ? 4.126 -7.651 8.817 1.00 92.31 105 GLU A O 1
ATOM 809 N N . LEU A 1 106 ? 3.785 -6.347 7.028 1.00 92.62 106 LEU A N 1
ATOM 810 C CA . LEU A 1 106 ? 4.894 -6.924 6.276 1.00 92.62 106 LEU A CA 1
ATOM 811 C C . LEU A 1 106 ? 6.241 -6.590 6.917 1.00 92.62 106 LEU A C 1
ATOM 813 O O . LEU A 1 106 ? 7.128 -7.446 6.937 1.00 92.62 106 LEU A O 1
ATOM 817 N N . LEU A 1 107 ? 6.411 -5.393 7.489 1.00 92.44 107 LEU A N 1
ATOM 818 C CA . LEU A 1 107 ? 7.636 -5.059 8.218 1.00 92.44 107 LEU A CA 1
ATOM 819 C C . LEU A 1 107 ? 7.836 -5.930 9.462 1.00 92.44 107 LEU A C 1
ATOM 821 O O . LEU A 1 107 ? 8.978 -6.319 9.732 1.00 92.44 107 LEU A O 1
ATOM 825 N N . ASP A 1 108 ? 6.776 -6.257 10.207 1.00 90.81 108 ASP A N 1
ATOM 826 C CA . ASP A 1 108 ? 6.899 -7.139 11.372 1.00 90.81 108 ASP A CA 1
ATOM 827 C C . ASP A 1 108 ? 7.089 -8.610 10.965 1.00 90.81 108 ASP A C 1
ATOM 829 O O . ASP A 1 108 ? 8.013 -9.269 11.454 1.00 90.81 108 ASP A O 1
ATOM 833 N N . VAL A 1 109 ? 6.319 -9.114 9.993 1.00 91.38 109 VAL A N 1
ATOM 834 C CA . VAL A 1 109 ? 6.454 -10.490 9.472 1.00 91.38 109 VAL A CA 1
ATOM 835 C C . VAL A 1 109 ? 7.852 -10.725 8.893 1.00 91.38 109 VAL A C 1
ATOM 837 O O . VAL A 1 109 ? 8.511 -11.721 9.205 1.00 91.38 109 VAL A O 1
ATOM 840 N N . PHE A 1 110 ? 8.356 -9.787 8.088 1.00 89.56 110 PHE A N 1
ATOM 841 C CA . PHE A 1 110 ? 9.670 -9.883 7.450 1.00 89.56 110 PHE A CA 1
ATOM 842 C C . PHE A 1 110 ? 10.793 -9.216 8.249 1.00 89.56 110 PHE A C 1
ATOM 844 O O . PHE A 1 110 ? 11.890 -9.028 7.714 1.00 89.56 110 PHE A O 1
ATOM 851 N N . ARG A 1 111 ? 10.591 -8.920 9.541 1.00 88.44 111 ARG A N 1
ATOM 852 C CA . ARG A 1 111 ? 11.536 -8.169 10.396 1.00 88.44 111 ARG A CA 1
ATOM 853 C C . ARG A 1 111 ? 12.990 -8.632 10.331 1.00 88.44 111 ARG A C 1
ATOM 855 O O . ARG A 1 111 ? 13.912 -7.838 10.516 1.00 88.44 111 ARG A O 1
ATOM 862 N N . TYR A 1 112 ? 13.214 -9.922 10.088 1.00 87.75 112 TYR A N 1
ATOM 863 C CA . TYR A 1 112 ? 14.552 -10.491 9.949 1.00 87.75 112 TYR A CA 1
ATOM 864 C C . TYR A 1 112 ? 15.163 -10.247 8.567 1.00 87.75 112 TYR A C 1
ATOM 866 O O . TYR A 1 112 ? 16.355 -9.957 8.485 1.00 87.75 112 TYR A O 1
ATOM 874 N N . ALA A 1 113 ? 14.361 -10.321 7.503 1.00 86.38 113 ALA A N 1
ATOM 875 C CA . ALA A 1 113 ? 14.802 -10.075 6.133 1.00 86.38 113 ALA A CA 1
ATOM 876 C C . ALA A 1 113 ? 15.133 -8.592 5.896 1.00 86.38 113 ALA A C 1
ATOM 878 O O . ALA A 1 113 ? 16.084 -8.283 5.184 1.00 86.38 113 ALA A O 1
ATOM 879 N N . VAL A 1 114 ? 14.409 -7.677 6.552 1.00 87.19 114 VAL A N 1
ATOM 880 C CA . VAL A 1 114 ? 14.607 -6.220 6.420 1.00 87.19 114 VAL A CA 1
ATOM 881 C C . VAL A 1 114 ? 15.310 -5.579 7.622 1.00 87.19 114 VAL A C 1
ATOM 883 O O . VAL A 1 114 ? 15.291 -4.360 7.771 1.00 87.19 114 VAL A O 1
ATOM 886 N N . ARG A 1 115 ? 15.966 -6.371 8.484 1.00 88.31 115 ARG A N 1
ATOM 887 C CA . ARG A 1 115 ? 16.487 -5.936 9.798 1.00 88.31 115 ARG A CA 1
ATOM 888 C C . ARG A 1 115 ? 17.322 -4.655 9.761 1.00 88.31 115 ARG A C 1
ATOM 890 O O . ARG A 1 115 ? 17.261 -3.850 10.689 1.00 88.31 115 ARG A O 1
ATOM 897 N N . ASP A 1 116 ? 18.154 -4.487 8.741 1.00 87.75 116 ASP A N 1
ATOM 898 C CA . ASP A 1 116 ? 19.067 -3.345 8.661 1.00 87.75 116 ASP A CA 1
ATOM 899 C C . ASP A 1 116 ? 18.316 -2.047 8.345 1.00 87.75 116 ASP A C 1
ATOM 901 O O . ASP A 1 116 ? 18.542 -1.043 9.019 1.00 87.75 116 ASP A O 1
ATOM 905 N N . GLY A 1 117 ? 17.357 -2.091 7.414 1.00 87.06 117 GLY A N 1
ATOM 906 C CA . GLY A 1 117 ? 16.442 -0.976 7.160 1.00 87.06 117 GLY A CA 1
ATOM 907 C C . GLY A 1 117 ? 15.501 -0.730 8.340 1.00 87.06 117 GLY A C 1
ATOM 908 O O . GLY A 1 117 ? 15.314 0.409 8.762 1.00 87.06 117 GLY A O 1
ATOM 909 N N . LEU A 1 118 ? 14.992 -1.801 8.953 1.00 89.44 118 LEU A N 1
ATOM 910 C CA . LEU A 1 118 ? 14.077 -1.713 10.086 1.00 89.44 118 LEU A CA 1
ATOM 911 C C . LEU A 1 118 ? 14.706 -1.000 11.285 1.00 89.44 118 LEU A C 1
ATOM 913 O O . LEU A 1 118 ? 14.054 -0.174 11.906 1.00 89.44 118 LEU A O 1
ATOM 917 N N . ARG A 1 119 ? 15.985 -1.252 11.592 1.00 90.31 119 ARG A N 1
ATOM 918 C CA . ARG A 1 119 ? 16.700 -0.550 12.675 1.00 90.31 119 ARG A CA 1
ATOM 919 C C . ARG A 1 119 ? 16.849 0.951 12.431 1.00 90.31 119 ARG A C 1
ATOM 921 O O . ARG A 1 119 ? 16.988 1.702 13.391 1.00 90.31 119 ARG A O 1
ATOM 928 N N . HIS A 1 120 ? 16.858 1.377 11.171 1.00 90.19 120 HIS A N 1
ATOM 929 C CA . HIS A 1 120 ? 16.902 2.791 10.821 1.00 90.19 120 HIS A CA 1
ATOM 930 C C . HIS A 1 120 ? 15.532 3.457 11.000 1.00 90.19 120 HIS A C 1
ATOM 932 O O . HIS A 1 120 ? 15.454 4.528 11.594 1.00 90.19 120 HIS A O 1
ATOM 938 N N . LEU A 1 121 ? 14.466 2.799 10.536 1.00 88.62 121 LEU A N 1
ATOM 939 C CA . LEU A 1 121 ? 13.091 3.312 10.594 1.00 88.62 121 LEU A CA 1
ATOM 940 C C . LEU A 1 121 ? 12.482 3.221 12.001 1.00 88.62 121 LEU A C 1
ATOM 942 O O . LEU A 1 121 ? 11.808 4.139 12.456 1.00 88.62 121 LEU A O 1
ATOM 946 N N . TYR A 1 122 ? 12.780 2.137 12.714 1.00 89.94 122 TYR A N 1
ATOM 947 C CA . TYR A 1 122 ? 12.297 1.834 14.059 1.00 89.94 122 TYR A CA 1
ATOM 948 C C . TYR A 1 122 ? 13.482 1.540 14.986 1.00 89.94 122 TYR A C 1
ATOM 950 O O . TYR A 1 122 ? 13.748 0.378 15.309 1.00 89.94 122 TYR A O 1
ATOM 958 N N . PRO A 1 123 ? 14.198 2.570 15.473 1.00 87.56 123 PRO A N 1
ATOM 959 C CA . PRO A 1 123 ? 15.359 2.384 16.347 1.00 87.56 123 PRO A CA 1
ATOM 960 C C . PRO A 1 123 ? 15.055 1.607 17.635 1.00 87.56 123 PRO A C 1
ATOM 962 O O . PRO A 1 123 ? 15.931 0.936 18.174 1.00 87.56 123 PRO A O 1
ATOM 965 N N . GLN A 1 124 ? 13.806 1.671 18.108 1.00 86.81 124 GLN A N 1
ATOM 966 C CA . GLN A 1 124 ? 13.321 0.936 19.283 1.00 86.81 124 GLN A CA 1
ATOM 967 C C . GLN A 1 124 ? 12.826 -0.485 18.956 1.00 86.81 124 GLN A C 1
ATOM 969 O O . GLN A 1 124 ? 12.426 -1.224 19.852 1.00 86.81 124 GLN A O 1
ATOM 974 N N . GLY A 1 125 ? 12.834 -0.881 17.679 1.00 81.56 125 GLY A N 1
ATOM 975 C CA . GLY A 1 125 ? 12.478 -2.224 17.212 1.00 81.56 125 GLY A CA 1
ATOM 976 C C . GLY A 1 125 ? 10.995 -2.591 17.311 1.00 81.56 125 GLY A C 1
ATOM 977 O O . GLY A 1 125 ? 10.659 -3.760 17.115 1.00 81.56 125 GLY A O 1
ATOM 978 N N . GLN A 1 126 ? 10.127 -1.630 17.630 1.00 85.69 126 GLN A N 1
ATOM 979 C CA . GLN A 1 126 ? 8.681 -1.816 17.708 1.00 85.69 126 GLN A CA 1
ATOM 980 C C . GLN A 1 126 ? 8.029 -1.276 16.438 1.00 85.69 126 GLN A C 1
ATOM 982 O O . GLN A 1 126 ? 8.052 -0.071 16.207 1.00 85.69 126 GLN A O 1
ATOM 987 N N . VAL A 1 127 ? 7.453 -2.171 15.638 1.00 91.50 127 VAL A N 1
ATOM 988 C CA . VAL A 1 127 ? 6.600 -1.822 14.500 1.00 91.50 127 VAL A CA 1
ATOM 989 C C . VAL A 1 127 ? 5.175 -1.813 15.024 1.00 91.50 127 VAL A C 1
ATOM 991 O O . VAL A 1 127 ? 4.593 -2.863 15.272 1.00 91.50 127 VAL A O 1
ATOM 994 N N . VAL A 1 128 ? 4.663 -0.622 15.311 1.00 91.12 128 VAL A N 1
ATOM 995 C CA . VAL A 1 128 ? 3.339 -0.434 15.906 1.00 91.12 128 VAL A CA 1
ATOM 996 C C . VAL A 1 128 ? 2.604 0.680 15.184 1.00 91.12 128 VAL A C 1
ATOM 998 O O . VAL A 1 128 ? 3.218 1.653 14.742 1.00 91.12 128 VAL A O 1
ATOM 1001 N N . TYR A 1 129 ? 1.290 0.534 15.114 1.00 93.19 129 TYR A N 1
ATOM 1002 C CA . TYR A 1 129 ? 0.360 1.502 14.554 1.00 93.19 129 TYR A CA 1
ATOM 1003 C C . TYR A 1 129 ? -0.892 1.560 15.441 1.00 93.19 129 TYR A C 1
ATOM 1005 O O . TYR A 1 129 ? -1.209 0.581 16.129 1.00 93.19 129 TYR A O 1
ATOM 1013 N N . PRO A 1 130 ? -1.590 2.705 15.493 1.00 93.44 130 PRO A N 1
ATOM 1014 C CA . PRO A 1 130 ? -2.883 2.782 16.148 1.00 93.44 130 PRO A CA 1
ATOM 1015 C C . PRO A 1 130 ? -3.958 2.134 15.269 1.00 93.44 130 PRO A C 1
ATOM 1017 O O . PRO A 1 130 ? -3.989 2.328 14.060 1.00 93.44 130 PRO A O 1
ATOM 1020 N N . GLY A 1 131 ? -4.872 1.390 15.883 1.00 95.50 131 GLY A N 1
ATOM 1021 C CA . GLY A 1 131 ? -5.963 0.749 15.161 1.00 95.50 131 GLY A CA 1
ATOM 1022 C C . GLY A 1 131 ? -6.947 0.059 16.093 1.00 95.50 131 GLY A C 1
ATOM 1023 O O . GLY A 1 131 ? -6.743 -0.014 17.308 1.00 95.50 131 GLY A O 1
ATOM 1024 N N . ILE A 1 132 ? -8.022 -0.462 15.506 1.00 96.88 132 ILE A N 1
ATOM 1025 C CA . ILE A 1 132 ? -9.070 -1.200 16.227 1.00 96.88 132 ILE A CA 1
ATOM 1026 C C . ILE A 1 132 ? -9.012 -2.717 15.999 1.00 96.88 132 ILE A C 1
ATOM 1028 O O . ILE A 1 132 ? -9.847 -3.437 16.540 1.00 96.88 132 ILE A O 1
ATOM 1032 N N . GLY A 1 133 ? -8.009 -3.206 15.261 1.00 96.62 133 GLY A N 1
ATOM 1033 C CA . GLY A 1 133 ? -7.847 -4.627 14.942 1.00 96.62 133 GLY A CA 1
ATOM 1034 C C . GLY A 1 133 ? -8.760 -5.077 13.805 1.00 96.62 133 GLY A C 1
ATOM 1035 O O . GLY A 1 133 ? -9.552 -5.996 13.987 1.00 96.62 133 GLY A O 1
ATOM 1036 N N . ILE A 1 134 ? -8.671 -4.392 12.665 1.00 97.62 134 ILE A N 1
ATOM 1037 C CA . ILE A 1 134 ? -9.318 -4.773 11.407 1.00 97.62 134 ILE A CA 1
ATOM 1038 C C . ILE A 1 134 ? -8.297 -4.700 10.277 1.00 97.62 134 ILE A C 1
ATOM 1040 O O . ILE A 1 134 ? -7.398 -3.860 10.334 1.00 97.62 134 ILE A O 1
ATOM 1044 N N . ALA A 1 135 ? -8.491 -5.523 9.253 1.00 96.62 135 ALA A N 1
ATOM 1045 C CA . ALA A 1 135 ? -7.888 -5.330 7.939 1.00 96.62 135 ALA A CA 1
ATOM 1046 C C . ALA A 1 135 ? -8.962 -4.868 6.957 1.00 96.62 135 ALA A C 1
ATOM 1048 O O . ALA A 1 135 ? -10.123 -5.287 7.072 1.00 96.62 135 ALA A O 1
ATOM 1049 N N . THR A 1 136 ? -8.595 -4.017 5.999 1.00 96.94 136 THR A N 1
ATOM 1050 C CA . THR A 1 136 ? -9.556 -3.464 5.043 1.00 96.94 136 THR A CA 1
ATOM 1051 C C . THR A 1 136 ? -9.136 -3.653 3.596 1.00 96.94 136 THR A C 1
ATOM 1053 O O . THR A 1 136 ? -7.988 -3.940 3.264 1.00 96.94 136 THR A O 1
ATOM 1056 N N . ARG A 1 137 ? -10.107 -3.515 2.694 1.00 94.69 137 ARG A N 1
ATOM 1057 C CA . ARG A 1 137 ? -9.856 -3.427 1.259 1.00 94.69 137 ARG A CA 1
ATOM 1058 C C . ARG A 1 137 ? -10.803 -2.438 0.614 1.00 94.69 137 ARG A C 1
ATOM 1060 O O . ARG A 1 137 ? -12.017 -2.521 0.791 1.00 94.69 137 ARG A O 1
ATOM 1067 N N . THR A 1 138 ? -10.245 -1.582 -0.232 1.00 93.75 138 THR A N 1
ATOM 1068 C CA . THR A 1 138 ? -11.027 -0.685 -1.081 1.00 93.75 138 THR A CA 1
ATOM 1069 C C . THR A 1 138 ? -11.471 -1.402 -2.353 1.00 93.75 138 THR A C 1
ATOM 1071 O O . THR A 1 138 ? -10.651 -1.868 -3.144 1.00 93.75 138 THR A O 1
ATOM 1074 N N . ILE A 1 139 ? -12.783 -1.483 -2.574 1.00 92.88 139 ILE A N 1
ATOM 1075 C CA . ILE A 1 139 ? -13.401 -2.071 -3.767 1.00 92.88 139 ILE A CA 1
ATOM 1076 C C . ILE A 1 139 ? -14.312 -1.014 -4.386 1.00 92.88 139 ILE A C 1
ATOM 1078 O O . ILE A 1 139 ? -15.287 -0.589 -3.777 1.00 92.88 139 ILE A O 1
ATOM 1082 N N . GLY A 1 140 ? -13.989 -0.559 -5.600 1.00 92.62 140 GLY A N 1
ATOM 1083 C CA . GLY A 1 140 ? -14.786 0.468 -6.283 1.00 92.62 140 GLY A CA 1
ATOM 1084 C C . GLY A 1 140 ? -14.843 1.813 -5.543 1.00 92.62 140 GLY A C 1
ATOM 1085 O O . GLY A 1 140 ? -15.838 2.519 -5.658 1.00 92.62 140 GLY A O 1
ATOM 1086 N N . GLY A 1 141 ? -13.801 2.150 -4.774 1.00 91.31 141 GLY A N 1
ATOM 1087 C CA . GLY A 1 141 ? -13.738 3.374 -3.963 1.00 91.31 141 GLY A CA 1
ATOM 1088 C C . GLY A 1 141 ? -14.427 3.275 -2.599 1.00 91.31 141 GLY A C 1
ATOM 1089 O O . GLY A 1 141 ? -14.479 4.271 -1.886 1.00 91.31 141 GLY A O 1
ATOM 1090 N N . VAL A 1 142 ? -14.936 2.097 -2.229 1.00 94.81 142 VAL A N 1
ATOM 1091 C CA . VAL A 1 142 ? -15.594 1.843 -0.942 1.00 94.81 142 VAL A CA 1
ATOM 1092 C C . VAL A 1 142 ? -14.718 0.931 -0.090 1.00 94.81 142 VAL A C 1
ATOM 1094 O O . VAL A 1 142 ? -14.241 -0.093 -0.583 1.00 94.81 142 VAL A O 1
ATOM 1097 N N . ALA A 1 143 ? -14.496 1.301 1.171 1.00 96.81 143 ALA A N 1
ATOM 1098 C CA . ALA A 1 143 ? -13.706 0.520 2.114 1.00 96.81 143 ALA A CA 1
ATOM 1099 C C . ALA A 1 143 ? -14.568 -0.556 2.782 1.00 96.81 143 ALA A C 1
ATOM 1101 O O . ALA A 1 143 ? -15.594 -0.255 3.392 1.00 96.81 143 ALA A O 1
ATOM 1102 N N . PHE A 1 144 ? -14.126 -1.807 2.695 1.00 98.25 144 PHE A N 1
ATOM 1103 C CA . PHE A 1 144 ? -14.763 -2.940 3.356 1.00 98.25 144 PHE A CA 1
ATOM 1104 C C . PHE A 1 144 ? -13.816 -3.575 4.362 1.00 98.25 144 PHE A C 1
ATOM 1106 O O . PHE A 1 144 ? -12.629 -3.744 4.078 1.00 98.25 144 PHE A O 1
ATOM 1113 N N . VAL A 1 145 ? -14.355 -3.986 5.506 1.00 98.38 145 VAL A N 1
ATOM 1114 C CA . VAL A 1 145 ? -13.647 -4.839 6.461 1.00 98.38 145 VAL A CA 1
ATOM 1115 C C . VAL A 1 145 ? -13.439 -6.205 5.817 1.00 98.38 145 VAL A C 1
ATOM 1117 O O . VAL A 1 145 ? -14.395 -6.862 5.406 1.00 98.38 145 VAL A O 1
ATOM 1120 N N . THR A 1 146 ? -12.194 -6.653 5.721 1.00 97.88 146 THR A N 1
ATOM 1121 C CA . THR A 1 146 ? -11.858 -7.987 5.205 1.00 97.88 146 THR A CA 1
ATOM 1122 C C . THR A 1 146 ? -11.530 -8.974 6.307 1.00 97.88 146 THR A C 1
ATOM 1124 O O . THR A 1 146 ? -11.731 -10.170 6.109 1.00 97.88 146 THR A O 1
ATOM 1127 N N . ASP A 1 147 ? -11.043 -8.485 7.444 1.00 97.88 147 ASP A N 1
ATOM 1128 C CA . ASP A 1 147 ? -10.732 -9.309 8.605 1.00 97.88 147 ASP A CA 1
ATOM 1129 C C . ASP A 1 147 ? -10.927 -8.523 9.905 1.00 97.88 147 ASP A C 1
ATOM 1131 O O . ASP A 1 147 ? -10.818 -7.292 9.91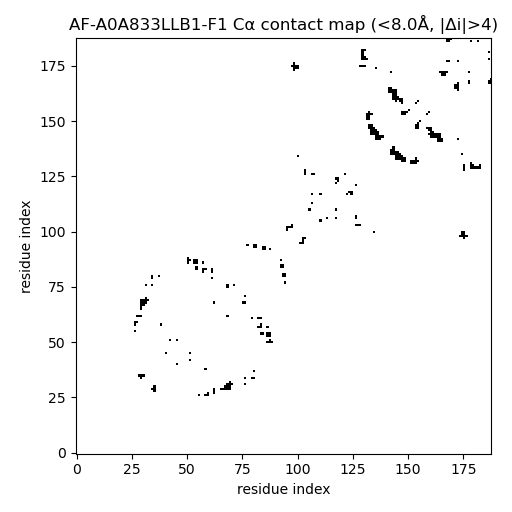8 1.00 97.88 147 ASP A O 1
ATOM 1135 N N . VAL A 1 148 ? -11.217 -9.238 10.989 1.00 98.31 148 VAL A N 1
ATOM 1136 C CA . VAL A 1 148 ? -11.422 -8.688 12.333 1.00 98.31 148 VAL A CA 1
ATOM 1137 C C . VAL A 1 148 ? -10.596 -9.511 13.310 1.00 98.31 148 VAL A C 1
ATOM 1139 O O . VAL A 1 148 ? -10.748 -10.724 13.397 1.00 98.31 148 VAL A O 1
ATOM 1142 N N . TYR A 1 149 ? -9.708 -8.855 14.053 1.00 96.81 149 TYR A N 1
ATOM 1143 C CA . TYR A 1 149 ? -8.747 -9.550 14.905 1.00 96.81 149 TYR A CA 1
ATOM 1144 C C . TYR A 1 149 ? -9.395 -9.986 16.217 1.00 96.81 149 TYR A C 1
ATOM 1146 O O . TYR A 1 149 ? -9.871 -9.151 16.994 1.00 96.81 149 TYR A O 1
ATOM 1154 N N . ASP A 1 150 ? -9.361 -11.296 16.467 1.00 97.69 150 ASP A N 1
ATOM 1155 C CA . ASP A 1 150 ? -9.953 -11.952 17.633 1.00 97.69 150 ASP A CA 1
ATOM 1156 C C . ASP A 1 150 ? -9.596 -11.252 18.951 1.00 97.69 150 ASP A C 1
ATOM 1158 O O . ASP A 1 150 ? -8.431 -11.012 19.287 1.00 97.69 150 ASP A O 1
ATOM 1162 N N . GLY A 1 151 ? -10.621 -10.936 19.738 1.00 97.00 151 GLY A N 1
ATOM 1163 C CA . GLY A 1 151 ? -10.496 -10.269 21.025 1.00 97.00 151 GLY A CA 1
ATOM 1164 C C . GLY A 1 151 ? -10.087 -8.798 20.940 1.00 97.00 151 GLY A C 1
ATOM 1165 O O . GLY A 1 151 ? -9.935 -8.170 21.993 1.00 97.00 151 GLY A O 1
ATOM 1166 N N . GLY A 1 152 ? -9.913 -8.230 19.743 1.00 96.12 152 GLY A N 1
ATOM 1167 C CA . GLY A 1 152 ? -9.576 -6.829 19.499 1.00 96.12 152 GLY A CA 1
ATOM 1168 C C . GLY A 1 152 ? -10.733 -5.852 19.765 1.00 96.12 152 GLY A C 1
ATOM 1169 O O . GLY A 1 152 ? -11.859 -6.262 20.053 1.00 96.12 152 GLY A O 1
ATOM 1170 N N . PRO A 1 153 ? -10.483 -4.527 19.728 1.00 97.50 153 PRO A N 1
ATOM 1171 C CA . PRO A 1 153 ? -11.539 -3.523 19.877 1.00 97.50 153 PRO A CA 1
ATOM 1172 C C . PRO A 1 153 ? -12.715 -3.682 18.903 1.00 97.50 153 PRO A C 1
ATOM 1174 O O . PRO A 1 153 ? -13.856 -3.569 19.344 1.00 97.50 153 PRO A O 1
ATOM 1177 N N . ALA A 1 154 ? -12.450 -3.971 17.627 1.00 97.81 154 ALA A N 1
ATOM 1178 C CA . ALA A 1 154 ? -13.474 -4.165 16.603 1.00 97.81 154 ALA A CA 1
ATOM 1179 C C . ALA A 1 154 ? -14.326 -5.421 16.840 1.00 97.81 154 ALA A C 1
ATOM 1181 O O . ALA A 1 154 ? -15.552 -5.331 16.809 1.00 97.81 154 ALA A O 1
ATOM 1182 N N . ASP A 1 155 ? -13.693 -6.549 17.181 1.00 98.56 155 ASP A N 1
ATOM 1183 C CA . ASP A 1 155 ? -14.384 -7.793 17.556 1.00 98.56 155 ASP A CA 1
ATOM 1184 C C . ASP A 1 155 ? -15.339 -7.562 18.739 1.00 98.56 155 ASP A C 1
ATOM 1186 O O . ASP A 1 155 ? -16.537 -7.834 18.674 1.00 98.56 155 ASP A O 1
ATOM 1190 N N . ARG A 1 156 ? -14.853 -6.912 19.805 1.00 97.69 156 ARG A N 1
ATOM 1191 C CA . ARG A 1 156 ? -15.691 -6.579 20.973 1.00 97.69 156 ARG A CA 1
ATOM 1192 C C . ARG A 1 156 ? -16.821 -5.596 20.660 1.00 97.69 156 ARG A C 1
ATOM 1194 O O . ARG A 1 156 ? -17.802 -5.563 21.402 1.00 97.69 156 ARG A O 1
ATOM 1201 N N . ALA A 1 157 ? -16.668 -4.780 19.620 1.00 97.62 157 ALA A N 1
ATOM 1202 C CA . ALA A 1 157 ? -17.700 -3.870 19.136 1.00 97.62 157 ALA A CA 1
ATOM 1203 C C . ALA A 1 157 ? -18.711 -4.559 18.199 1.00 97.62 157 ALA A C 1
ATOM 1205 O O . ALA A 1 157 ? -19.742 -3.965 17.892 1.00 97.62 157 ALA A O 1
ATOM 1206 N N . GLY A 1 158 ? -18.452 -5.805 17.787 1.00 97.88 158 GLY A N 1
ATOM 1207 C CA . GLY A 1 158 ? -19.313 -6.573 16.892 1.00 97.88 158 GLY A CA 1
ATOM 1208 C C . GLY A 1 158 ? -19.183 -6.192 15.417 1.00 97.88 158 GLY A C 1
ATOM 1209 O O . GLY A 1 158 ? -20.119 -6.449 14.665 1.00 97.88 158 GLY A O 1
ATOM 1210 N N . ILE A 1 159 ? -18.064 -5.577 15.017 1.00 98.25 159 ILE A N 1
ATOM 1211 C CA . ILE A 1 159 ? -17.728 -5.349 13.603 1.00 98.25 159 ILE A CA 1
ATOM 1212 C C . ILE A 1 159 ? -17.441 -6.700 12.949 1.00 98.25 159 ILE A C 1
ATOM 1214 O O . ILE A 1 159 ? -16.811 -7.563 13.563 1.00 98.25 159 ILE A O 1
ATOM 1218 N N . LEU A 1 160 ? -17.886 -6.882 11.707 1.00 98.19 160 LEU A N 1
ATOM 1219 C CA . LEU A 1 160 ? -17.751 -8.131 10.967 1.00 98.19 160 LEU A CA 1
ATOM 1220 C C . LEU A 1 160 ? -17.038 -7.922 9.629 1.00 98.19 160 LEU A C 1
ATOM 1222 O O . LEU A 1 160 ? -17.134 -6.875 8.991 1.00 98.19 160 LEU A O 1
ATOM 1226 N N . ALA A 1 161 ? -16.359 -8.971 9.159 1.00 98.12 161 ALA A N 1
ATOM 1227 C CA . ALA A 1 161 ? -15.886 -9.012 7.783 1.00 98.12 161 ALA A CA 1
ATOM 1228 C C . ALA A 1 161 ? -17.072 -8.869 6.811 1.00 98.12 161 ALA A C 1
ATOM 1230 O O . ALA A 1 161 ? -18.095 -9.545 6.945 1.00 98.12 161 ALA A O 1
ATOM 1231 N N . GLY A 1 162 ? -16.912 -7.997 5.820 1.00 98.00 162 GLY A N 1
ATOM 1232 C CA . GLY A 1 162 ? -17.953 -7.594 4.879 1.00 98.00 162 GLY A CA 1
ATOM 1233 C C . GLY A 1 162 ? -18.651 -6.279 5.231 1.00 98.00 162 GLY A C 1
ATOM 1234 O O . GLY A 1 162 ? -19.358 -5.758 4.370 1.00 98.00 162 GLY A O 1
ATOM 1235 N N . ASP A 1 163 ? -18.441 -5.723 6.429 1.00 98.50 163 ASP A N 1
ATOM 1236 C CA . ASP A 1 163 ? -18.974 -4.405 6.777 1.00 98.50 163 ASP A CA 1
ATOM 1237 C C . ASP A 1 163 ? -18.348 -3.312 5.901 1.00 98.50 163 ASP A C 1
ATOM 1239 O O . ASP A 1 163 ? -17.137 -3.285 5.666 1.00 98.50 163 ASP A O 1
ATOM 1243 N N . GLU A 1 164 ? -19.188 -2.395 5.428 1.00 98.00 164 GLU A N 1
ATOM 1244 C CA . GLU A 1 164 ? -18.758 -1.168 4.763 1.00 98.00 164 GLU A CA 1
ATOM 1245 C C . GLU A 1 164 ? -18.390 -0.115 5.810 1.00 98.00 164 GLU A C 1
ATOM 1247 O O . GLU A 1 164 ? -19.184 0.199 6.701 1.00 98.00 164 GLU A O 1
ATOM 1252 N N . ILE A 1 165 ? -17.207 0.478 5.669 1.00 97.62 165 ILE A N 1
ATOM 1253 C CA . ILE A 1 165 ? -16.772 1.584 6.517 1.00 97.62 165 ILE A CA 1
ATOM 1254 C C . ILE A 1 165 ? -17.090 2.894 5.806 1.00 97.62 165 ILE A C 1
ATOM 1256 O O . ILE A 1 165 ? -16.431 3.282 4.843 1.00 97.62 165 ILE A O 1
ATOM 1260 N N . VAL A 1 166 ? -18.101 3.597 6.311 1.00 96.31 166 VAL A N 1
ATOM 1261 C CA . VAL A 1 166 ? -18.550 4.871 5.732 1.00 96.31 166 VAL A CA 1
ATOM 1262 C C . VAL A 1 166 ? -17.678 6.038 6.204 1.00 96.31 166 VAL A C 1
ATOM 1264 O O . VAL A 1 166 ? -17.295 6.901 5.414 1.00 96.31 166 VAL A O 1
ATOM 1267 N N . SER A 1 167 ? -17.374 6.092 7.502 1.00 97.12 167 SER A N 1
ATOM 1268 C CA . SER A 1 167 ? -16.604 7.176 8.116 1.00 97.12 167 SER A CA 1
ATOM 1269 C C . SER A 1 167 ? -16.070 6.782 9.487 1.00 97.12 167 SER A C 1
ATOM 1271 O O . SER A 1 167 ? -16.657 5.920 10.136 1.00 97.12 167 SER A O 1
ATOM 1273 N N . VAL A 1 168 ? -15.039 7.488 9.952 1.00 97.56 168 VAL A N 1
ATOM 1274 C CA . VAL A 1 168 ? -14.584 7.477 11.348 1.00 97.56 168 VAL A CA 1
ATOM 1275 C C . VAL A 1 168 ? -14.531 8.911 11.877 1.00 97.56 168 VAL A C 1
ATOM 1277 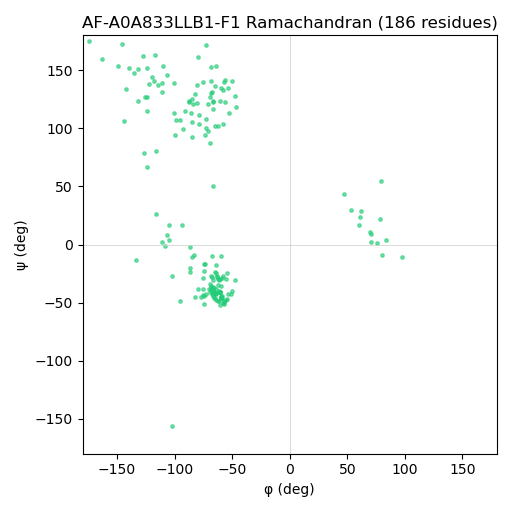O O . VAL A 1 168 ? -13.942 9.808 11.272 1.00 97.56 168 VAL A O 1
ATOM 1280 N N . ASP A 1 169 ? -15.192 9.141 13.003 1.00 96.75 169 ASP A N 1
ATOM 1281 C CA . ASP A 1 169 ? -15.472 10.422 13.644 1.00 96.75 169 ASP A CA 1
ATOM 1282 C C . ASP A 1 169 ? -16.013 11.468 12.662 1.00 96.75 169 ASP A C 1
ATOM 1284 O O . ASP A 1 169 ? -15.591 12.628 12.636 1.00 96.75 169 ASP A O 1
ATOM 1288 N N . GLY A 1 170 ? -16.940 11.027 11.807 1.00 96.94 170 GLY A N 1
ATOM 1289 C CA . GLY A 1 170 ? -17.580 11.852 10.782 1.00 96.94 170 GLY A CA 1
ATOM 1290 C C . GLY A 1 170 ? -16.668 12.267 9.623 1.00 96.94 170 GLY A C 1
ATOM 1291 O O . 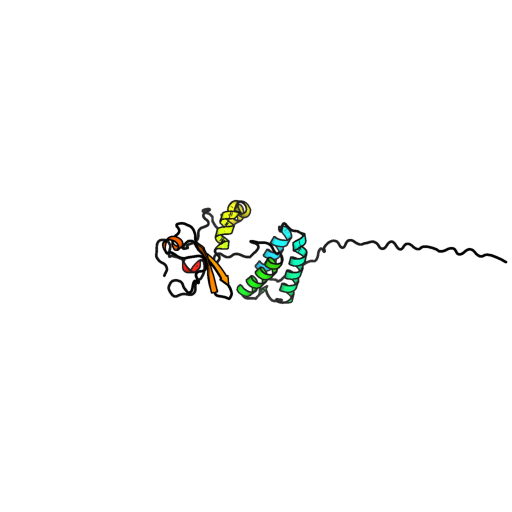GLY A 1 170 ? -17.059 13.127 8.832 1.00 96.94 170 GLY A O 1
ATOM 1292 N N . ARG A 1 171 ? -15.466 11.689 9.506 1.00 97.00 171 ARG A N 1
ATOM 1293 C CA . ARG A 1 171 ? -14.528 11.918 8.395 1.00 97.00 171 ARG A CA 1
ATOM 1294 C C . ARG A 1 171 ? -14.411 10.672 7.513 1.00 97.00 171 ARG A C 1
ATOM 1296 O O . ARG A 1 171 ? -14.634 9.574 8.020 1.00 97.00 171 ARG A O 1
ATOM 1303 N N . PRO A 1 172 ? -14.065 10.820 6.220 1.00 95.81 172 PRO A N 1
ATOM 1304 C CA . PRO A 1 172 ? -13.773 9.676 5.362 1.00 95.81 172 PRO A CA 1
ATOM 1305 C C . PRO A 1 172 ? -12.777 8.722 6.024 1.00 95.81 172 PRO A C 1
ATOM 1307 O O . PRO A 1 172 ? -11.857 9.165 6.711 1.00 95.81 172 PRO A O 1
ATOM 1310 N N . PHE A 1 173 ? -13.001 7.422 5.848 1.00 96.62 173 PHE A N 1
ATOM 1311 C CA . PHE A 1 173 ? -12.128 6.407 6.416 1.00 96.62 173 PHE A CA 1
ATOM 1312 C C . PHE A 1 173 ? -10.764 6.398 5.718 1.00 96.62 173 PHE A C 1
ATOM 1314 O O . PHE A 1 173 ? -10.676 6.262 4.500 1.00 96.62 173 PHE A O 1
ATOM 1321 N N . GLU A 1 174 ? -9.717 6.497 6.525 1.00 95.06 174 GLU A N 1
ATOM 1322 C CA . GLU A 1 174 ? -8.313 6.288 6.163 1.00 95.06 174 GLU A CA 1
ATOM 1323 C C . GLU A 1 174 ? -7.732 5.209 7.086 1.00 95.06 174 GLU A C 1
ATOM 1325 O O . GLU A 1 174 ? -7.856 5.327 8.308 1.00 95.06 174 GLU A O 1
ATOM 1330 N N . GLU A 1 175 ? -7.123 4.162 6.525 1.00 94.31 175 GLU A N 1
ATOM 1331 C CA . GLU A 1 175 ? -6.839 2.903 7.233 1.00 94.31 175 GLU A CA 1
ATOM 1332 C C . GLU A 1 175 ? -6.047 3.090 8.535 1.00 94.31 175 GLU A C 1
ATOM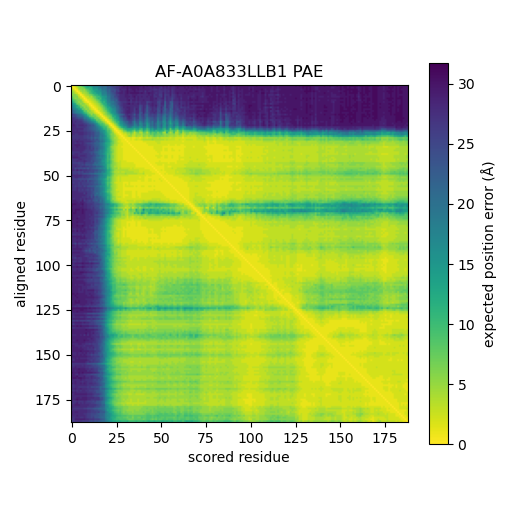 1334 O O . GLU A 1 175 ? -6.450 2.589 9.588 1.00 94.31 175 GLU A O 1
ATOM 1339 N N . ILE A 1 176 ? -4.977 3.885 8.490 1.00 95.75 176 ILE A N 1
ATOM 1340 C CA . ILE A 1 176 ? -4.168 4.220 9.668 1.00 95.75 176 ILE A CA 1
ATOM 1341 C C . ILE A 1 176 ? -4.603 5.555 10.283 1.00 95.75 176 ILE A C 1
ATOM 1343 O O . ILE A 1 176 ? -4.853 5.657 11.490 1.00 95.75 176 ILE A O 1
ATOM 1347 N N . ALA A 1 177 ? -4.743 6.594 9.459 1.00 96.06 177 ALA A N 1
ATOM 1348 C CA . ALA A 1 177 ? -4.947 7.959 9.933 1.00 96.06 177 ALA A CA 1
ATOM 1349 C C . ALA A 1 177 ? -6.273 8.182 10.685 1.00 96.06 177 ALA A C 1
ATOM 1351 O O . ALA A 1 177 ? -6.339 9.057 11.558 1.00 96.06 177 ALA A O 1
ATOM 1352 N N . SER A 1 178 ? -7.297 7.350 10.453 1.00 96.94 178 SER A N 1
ATOM 1353 C CA . SER A 1 178 ? -8.554 7.391 11.221 1.00 96.94 178 SER A CA 1
ATOM 1354 C C . SER A 1 178 ? -8.347 7.171 12.718 1.00 96.94 178 SER A C 1
ATOM 1356 O O . SER A 1 178 ? -9.121 7.685 13.530 1.00 96.94 178 SER A O 1
ATOM 1358 N N . PHE A 1 179 ? -7.302 6.432 13.096 1.00 96.69 179 PHE A N 1
ATOM 1359 C CA . PHE A 1 179 ? -7.057 6.007 14.474 1.00 96.69 179 PHE A CA 1
ATOM 1360 C C . PHE A 1 179 ? -5.886 6.729 15.147 1.00 96.69 179 PHE A C 1
ATOM 1362 O O . PHE A 1 179 ? -5.639 6.514 16.339 1.00 96.69 179 PHE A O 1
ATOM 1369 N N . ASN A 1 180 ? -5.198 7.622 14.430 1.00 94.12 180 ASN A N 1
ATOM 1370 C CA . ASN A 1 180 ? -4.124 8.436 14.992 1.00 94.12 180 ASN A CA 1
ATOM 1371 C C . ASN A 1 180 ? -4.588 9.193 16.244 1.00 94.12 180 ASN A C 1
ATOM 1373 O O . ASN A 1 180 ? -5.679 9.761 16.286 1.00 94.12 180 ASN A O 1
ATOM 1377 N N . ASP A 1 181 ? -3.748 9.157 17.282 1.00 94.25 181 ASP A N 1
ATOM 1378 C CA . ASP A 1 181 ? -3.980 9.775 18.594 1.00 94.25 181 ASP A CA 1
ATOM 1379 C C . ASP A 1 181 ? -5.217 9.267 19.367 1.00 94.25 181 ASP A C 1
ATOM 1381 O O . ASP A 1 181 ? -5.644 9.888 20.342 1.00 94.25 181 ASP A O 1
ATOM 1385 N N . LYS A 1 182 ? -5.782 8.109 18.988 1.00 94.69 182 LYS A N 1
ATOM 1386 C CA . LYS A 1 182 ? -6.958 7.500 19.652 1.00 94.69 182 LYS A CA 1
ATOM 1387 C C . LYS A 1 182 ? -6.639 6.280 20.508 1.00 94.69 182 LYS A C 1
ATOM 1389 O O . LYS A 1 182 ? -7.555 5.611 20.987 1.00 94.69 182 LYS A O 1
ATOM 1394 N N . ALA A 1 183 ? -5.363 5.970 20.725 1.00 93.38 183 ALA A N 1
ATOM 1395 C CA . ALA A 1 183 ? -4.961 4.828 21.542 1.00 93.38 183 ALA A CA 1
ATOM 1396 C C . ALA A 1 183 ? -5.566 4.914 22.959 1.00 93.38 183 ALA A C 1
ATOM 1398 O O . ALA A 1 183 ? -5.377 5.895 23.675 1.00 93.38 183 ALA A O 1
ATOM 1399 N N . GLY A 1 184 ? -6.314 3.879 23.354 1.00 94.12 184 GLY A N 1
ATOM 1400 C CA . GLY A 1 184 ? -7.032 3.831 24.635 1.00 94.12 184 GLY A CA 1
ATOM 1401 C C . GLY A 1 184 ? -8.318 4.669 24.699 1.00 94.12 184 GLY A C 1
ATOM 1402 O O . GLY A 1 184 ? -8.957 4.700 25.749 1.00 94.12 184 GLY A O 1
ATOM 1403 N N . GLY A 1 185 ? -8.694 5.338 23.607 1.00 94.31 185 GLY A N 1
ATOM 1404 C CA . GLY A 1 185 ? -9.903 6.147 23.487 1.00 94.31 185 GLY A CA 1
ATOM 1405 C C . GLY A 1 185 ? -11.027 5.456 22.714 1.00 94.31 185 GLY A C 1
ATOM 1406 O O . GLY A 1 185 ? -11.100 4.231 22.622 1.00 94.31 185 GLY A O 1
ATOM 1407 N N . THR A 1 186 ? -11.919 6.273 22.158 1.00 93.44 186 THR A N 1
ATOM 1408 C CA . THR A 1 186 ? -13.050 5.844 21.326 1.00 93.44 186 THR A CA 1
ATOM 1409 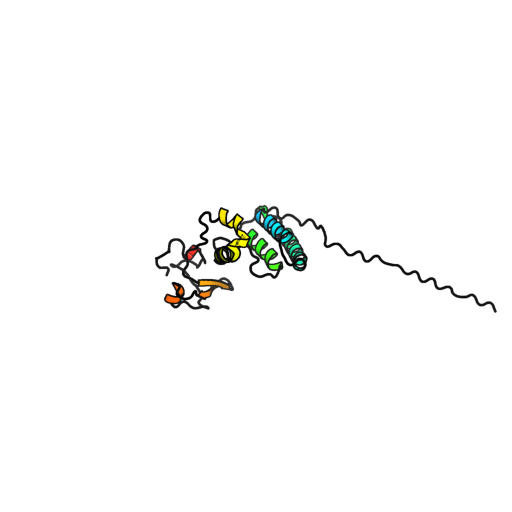C C . THR A 1 186 ? -12.924 6.463 19.936 1.00 93.44 186 THR A C 1
ATOM 1411 O O . THR A 1 186 ? -12.475 7.602 19.807 1.00 93.44 186 THR A O 1
ATOM 1414 N N . ALA A 1 187 ? -13.334 5.703 18.926 1.00 93.94 187 ALA A N 1
ATOM 1415 C CA . ALA A 1 187 ? -13.575 6.153 17.561 1.00 93.94 187 ALA A CA 1
ATOM 1416 C C . ALA A 1 187 ? -15.036 5.817 17.223 1.00 93.94 187 ALA A C 1
ATOM 1418 O O . ALA A 1 187 ? -15.515 4.756 17.639 1.00 93.94 187 ALA A O 1
ATOM 1419 N N . THR A 1 188 ? -15.744 6.731 16.563 1.00 91.38 188 THR A N 1
ATOM 1420 C CA . THR A 1 188 ? -17.185 6.631 16.259 1.00 91.38 188 THR A CA 1
ATOM 1421 C C . THR A 1 188 ? -17.498 6.680 14.780 1.00 91.38 188 THR A C 1
ATOM 1423 O O . THR A 1 188 ? -16.636 7.153 14.018 1.00 91.38 188 THR A O 1
#

pLDDT: mean 87.61, std 15.56, range [41.53, 98.56]

Nearest PDB structures (foldseek):
  8hck-assembly1_A-2  TM=9.080E-01  e=1.980E-02  Homo sapiens
  2eaq-assembly1_A  TM=8.168E-01  e=4.061E-02  Homo sapiens
  8sxf-assembly1_A  TM=4.148E-01  e=4.049E-04  Pseudomonas aeruginosa
  4c2c-assembly1_A  TM=4.518E-01  e=3.491E-03  Bacillus subtilis subsp. subtilis str. 168
  4c2f-assembly1_A  TM=4.759E-01  e=3.491E-03  Bacillus subtilis subsp. subtilis str. 168

Mean predicted aligned error: 9.12 Å

Secondary structure (DSSP, 8-state):
--------------------PPP---PPP-S-HHHHHHHHHHHHH-S-GGGHHHHHHHHHHHHHH-TTTTTS-HHHHHHHHHHHHHTT--TT-S---TTSHHHHHHHHHTTTTTHHHHHHH-TT--------SEEEEEETTEEEEEEE-TTSHHHHHT--TT-EE--BTTB---TTGGGTT-TTS---

Sequence (188 aa):
MKRIRKTILFLTVLLPLAAARADDQVLARSGNPVFDRTVQIVLGNFYAADALDQFRQAVDAAVANLPNLAGDEEPVVDDAIAYVLASLGASHTARYTPDDLDYYELLDVFRYAVRDGLRHLYPQGQVVYPGIGIATRTIGGVAFVTDVYDGGPADRAGILAGDEIVSVDGRPFEEIASFNDKAGGTAT

Radius of gyration: 26.72 Å; Cα contacts (8 Å, |Δi|>4): 185; chains: 1; bounding box: 44×60×100 Å

Foldseek 3Di:
DDDDDDDDDDDPPPDPPPPPDPDPPPQDDLLAPVLNVLLVCCVVPPPDPVLVVQLSVLSNVLCVVRVNLNPDDPVSVQVSQQRSQVSSVDPPRGDDDPLAPSVLVVCVVCCVVCVVVQCVVPVVNDSDAFDQAFHWDQDPNWIFTQDGDPPGNCVVVVNDGGDTDQDKPPHGDGHGVSGPPQVVHDID

Solvent-accessible surface area (backbone atoms only — not comparable to full-atom values): 11657 Å² total; per-residue (Å²): 143,84,89,79,82,85,81,83,81,82,78,82,79,80,73,80,81,72,76,75,68,83,69,94,68,79,71,79,78,39,72,23,72,66,57,49,47,51,52,52,51,47,78,73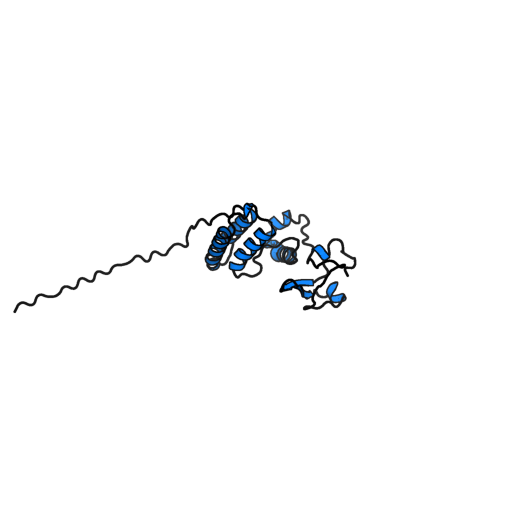,65,58,86,60,69,82,36,47,62,50,26,49,54,38,46,51,52,46,35,70,76,38,75,54,45,52,80,52,57,68,69,60,48,49,53,50,46,42,55,29,38,55,50,48,75,52,84,98,48,71,88,67,46,90,59,39,65,63,36,48,52,51,50,57,76,40,38,79,84,43,40,73,62,44,47,70,79,27,74,86,73,66,79,81,79,49,70,47,39,67,43,73,46,74,56,97,88,42,41,26,30,67,38,56,38,85,88,25,64,32,37,77,68,67,56,52,62,72,41,72,56,76,47,41,72,88,34,77,69,40,83,27,70,61,28,60,96,35,79,94,61,81,86,82